Protein AF-A0A7X7LR43-F1 (afdb_monomer)

Sequence (206 aa):
MKKTKRQIALERADILTKRIVDYLDIRKSIPKGLERSEKNTQRKREFLAILSATETDWNDWHWQLRNRIRDVNTLSKFIALSEANKAHIEAVSRIFRFAVSPYYLSLIEPDDFFDPIRLMALPSVCELDDKKMDLDPMKEEFTNPAGCITRRYPDRLIMNVTNECAMYCRHCQRRRNIGETDMARPRPELEESLEYIRNHSEIRDV

Solvent-accessible surface area (backbone atoms only — not comparable to full-atom values): 12104 Å² total; per-residue (Å²): 133,86,78,51,76,67,55,54,52,50,54,51,50,53,54,54,56,64,75,40,48,71,52,65,72,46,56,83,76,56,80,54,76,76,80,42,47,68,59,43,53,51,37,46,53,53,49,28,62,75,66,74,51,51,75,68,46,70,74,30,67,67,50,32,54,74,55,35,45,64,49,64,75,67,42,50,76,78,31,82,66,55,72,68,55,42,52,33,32,53,60,38,40,76,81,48,70,47,30,32,16,55,71,67,55,40,71,37,53,59,90,44,88,78,27,68,61,40,60,39,46,49,70,51,59,71,76,76,70,57,91,78,73,60,67,56,83,80,49,49,80,86,26,47,90,40,63,44,32,36,47,88,52,92,40,34,41,43,70,60,60,53,43,66,62,62,48,42,49,70,80,47,79,59,56,67,62,38,60,95,64,77,45,67,56,57,66,68,38,52,51,43,31,50,52,53,53,70,76,36,84,64,54,80,48,108

Foldseek 3Di:
DDDDPVRVVVVVVVVVVVVCVVVVVCVVVDDDPVNCVVQLVVLVVLLCVLVVHDPVLVPDVVSQQVPWDWALVSVCSSAPDDPVRNVLQVVVCVVATWTAGSSLSSPADRPDPVGVSCLFFGGDNVLVVPPPDDLQPVPQVVQDPAQQWRDPDQAEIDRDQWLDDSTDTPPDSNRVSVDPDTDGGDPVSVVRVVVVVVVRPSHPYD

pLDDT: mean 93.96, std 5.17, range [69.75, 98.56]

Mean predicted aligned error: 5.08 Å

Radius of gyration: 22.15 Å; Cα contacts (8 Å, |Δi|>4): 206; chains: 1; bounding box: 63×47×56 Å

Structure (mmCIF, N/CA/C/O backbone):
data_AF-A0A7X7LR43-F1
#
_entry.id   AF-A0A7X7LR43-F1
#
loop_
_atom_site.group_PDB
_atom_site.id
_atom_site.type_symbol
_atom_site.label_atom_id
_atom_site.label_alt_id
_atom_site.label_comp_id
_atom_site.label_asym_id
_atom_site.label_entity_id
_atom_site.label_seq_id
_atom_site.pdbx_PDB_ins_code
_atom_site.Cartn_x
_atom_site.Cartn_y
_atom_site.Cartn_z
_atom_site.occupancy
_atom_site.B_iso_or_equiv
_atom_site.auth_seq_id
_atom_site.auth_comp_id
_atom_site.auth_asym_id
_atom_site.auth_atom_id
_atom_site.pdbx_PDB_model_num
ATOM 1 N N . MET A 1 1 ? -42.240 -25.130 18.110 1.00 71.44 1 MET A N 1
ATOM 2 C CA . MET A 1 1 ? -41.132 -25.087 19.097 1.00 71.44 1 MET A CA 1
ATOM 3 C C . MET A 1 1 ? -40.177 -23.956 18.740 1.00 71.44 1 MET A C 1
ATOM 5 O O . MET A 1 1 ? -39.824 -23.841 17.573 1.00 71.44 1 MET A O 1
ATOM 9 N N . LYS A 1 2 ? -39.776 -23.111 19.703 1.00 82.94 2 LYS A N 1
ATOM 10 C CA . LYS A 1 2 ? -38.734 -22.091 19.475 1.00 82.94 2 LYS A CA 1
ATOM 11 C C . LYS A 1 2 ? -37.379 -22.782 19.278 1.00 82.94 2 LYS A C 1
ATOM 13 O O . LYS A 1 2 ? -37.040 -23.673 20.054 1.00 82.94 2 LYS A O 1
ATOM 18 N N . LYS A 1 3 ? -36.626 -22.373 18.251 1.00 86.12 3 LYS A N 1
ATOM 19 C CA . LYS A 1 3 ? -35.266 -22.873 17.995 1.00 86.12 3 LYS A CA 1
ATOM 20 C C . LYS A 1 3 ? -34.349 -22.532 19.171 1.00 86.12 3 LYS A C 1
ATOM 22 O O . LYS A 1 3 ? -34.447 -21.448 19.748 1.00 86.12 3 LYS A O 1
ATOM 27 N N . THR A 1 4 ? -33.449 -23.443 19.525 1.00 96.44 4 THR A N 1
ATOM 28 C CA . THR A 1 4 ? -32.430 -23.193 20.552 1.00 96.44 4 THR A CA 1
ATOM 29 C C . THR A 1 4 ? -31.371 -22.218 20.032 1.00 96.44 4 THR A C 1
ATOM 31 O O . THR A 1 4 ? -31.149 -22.105 18.825 1.00 96.44 4 THR A O 1
ATOM 34 N N . LYS A 1 5 ? -30.648 -21.544 20.940 1.00 96.56 5 LYS A N 1
ATOM 35 C CA . LYS A 1 5 ? -29.515 -20.670 20.573 1.00 96.56 5 LYS A CA 1
ATOM 36 C C . LYS A 1 5 ? -28.496 -21.394 19.677 1.00 96.56 5 LYS A C 1
ATOM 38 O O . LYS A 1 5 ? -27.999 -20.811 18.719 1.00 96.56 5 LYS A O 1
ATOM 43 N N . ARG A 1 6 ? -28.233 -22.680 19.951 1.00 96.00 6 ARG A N 1
ATOM 44 C CA . ARG A 1 6 ? -27.318 -23.519 19.160 1.00 96.00 6 ARG A CA 1
ATOM 45 C C . ARG A 1 6 ? -27.844 -23.782 17.748 1.00 96.00 6 ARG A C 1
ATOM 47 O O . ARG A 1 6 ? -27.065 -23.708 16.809 1.00 96.00 6 ARG A O 1
ATOM 54 N N . GLN A 1 7 ? -29.141 -24.045 17.588 1.00 97.00 7 GLN A N 1
ATOM 55 C CA . GLN A 1 7 ? -29.752 -24.232 16.265 1.00 97.00 7 GLN A CA 1
ATOM 56 C C . GLN A 1 7 ? -29.647 -22.962 15.414 1.00 97.00 7 GLN A C 1
ATOM 58 O O . GLN A 1 7 ? -29.237 -23.035 14.263 1.00 97.00 7 GLN A O 1
ATOM 63 N N . ILE A 1 8 ? -29.918 -21.793 16.001 1.00 96.88 8 ILE A N 1
ATOM 64 C CA . ILE A 1 8 ? -29.783 -20.500 15.309 1.00 96.88 8 ILE A CA 1
ATOM 65 C C . ILE A 1 8 ? -28.324 -20.247 14.892 1.00 96.88 8 ILE A C 1
ATOM 67 O O . ILE A 1 8 ? -28.064 -19.806 13.774 1.00 96.88 8 ILE A O 1
ATOM 71 N N . ALA A 1 9 ? -27.361 -20.544 15.772 1.00 96.69 9 ALA A N 1
ATOM 72 C CA . ALA A 1 9 ? -25.940 -20.390 15.465 1.00 96.69 9 ALA A CA 1
ATOM 73 C C . ALA A 1 9 ? -25.483 -21.314 14.322 1.00 96.69 9 ALA A C 1
ATOM 75 O O . ALA A 1 9 ?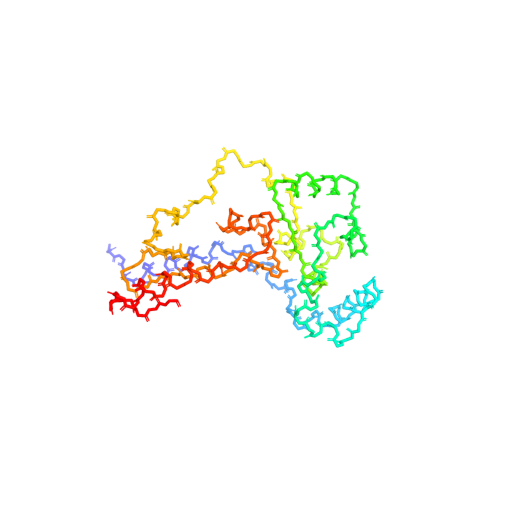 -24.757 -20.866 13.438 1.00 96.69 9 ALA A O 1
ATOM 76 N N . LEU A 1 10 ? -25.937 -22.573 14.313 1.00 97.88 10 LEU A N 1
ATOM 77 C CA . LEU A 1 10 ? -25.628 -23.530 13.248 1.00 97.88 10 LEU A CA 1
ATOM 78 C C . LEU A 1 10 ? -26.250 -23.116 11.911 1.00 97.88 10 LEU A C 1
ATOM 80 O O . LEU A 1 10 ? -25.561 -23.144 10.901 1.00 97.88 10 LEU A O 1
ATOM 84 N N . GLU A 1 11 ? -27.501 -22.651 11.900 1.00 97.38 11 GLU A N 1
ATOM 85 C CA . GLU A 1 11 ? -28.139 -22.129 10.682 1.00 97.38 11 GLU A CA 1
ATOM 86 C C . GLU A 1 11 ? -27.389 -20.921 10.117 1.00 97.38 11 GLU A C 1
ATOM 88 O O . GLU A 1 11 ? -27.175 -20.827 8.909 1.00 97.38 11 GLU A O 1
ATOM 93 N N . ARG A 1 12 ? -26.930 -20.013 10.987 1.00 96.94 12 ARG A N 1
ATOM 94 C CA . ARG A 1 12 ? -26.082 -18.893 10.570 1.00 96.94 12 ARG A CA 1
ATOM 95 C C . ARG A 1 12 ? -24.758 -19.382 9.987 1.00 96.94 12 ARG A C 1
ATOM 97 O O . ARG A 1 12 ? -24.349 -18.866 8.953 1.00 96.94 12 ARG A O 1
ATOM 104 N N . ALA A 1 13 ? -24.094 -20.338 10.636 1.00 97.00 13 ALA A N 1
ATOM 105 C CA . ALA A 1 13 ? -22.847 -20.905 10.131 1.00 97.00 13 ALA A CA 1
ATOM 106 C C . ALA A 1 13 ? -23.046 -21.516 8.735 1.00 97.00 13 ALA A C 1
ATOM 108 O O . ALA A 1 13 ? -22.271 -21.221 7.834 1.00 97.00 13 ALA A O 1
ATOM 109 N N . ASP A 1 14 ? -24.142 -22.246 8.529 1.00 97.31 14 ASP A N 1
ATOM 110 C CA . ASP A 1 14 ? -24.483 -22.873 7.251 1.00 97.31 14 ASP A CA 1
ATOM 111 C C . ASP A 1 14 ? -24.714 -21.835 6.134 1.00 97.31 14 ASP A C 1
ATOM 113 O O . ASP A 1 14 ? -24.241 -21.997 5.008 1.00 97.31 14 ASP A O 1
ATOM 117 N N . ILE A 1 15 ? -25.378 -20.714 6.451 1.00 97.25 15 ILE A N 1
ATOM 118 C CA . ILE A 1 15 ? -25.521 -19.570 5.533 1.00 97.25 15 ILE A CA 1
ATOM 119 C C . ILE A 1 15 ? -24.152 -18.983 5.175 1.00 97.25 15 ILE A C 1
ATOM 121 O O . ILE A 1 15 ? -23.907 -18.667 4.012 1.00 97.25 15 ILE A O 1
ATOM 125 N N . LEU A 1 16 ? -23.261 -18.816 6.156 1.00 96.81 16 LEU A N 1
ATOM 126 C CA . LEU A 1 16 ? -21.925 -18.265 5.923 1.00 96.81 16 LEU A CA 1
ATOM 127 C C . LEU A 1 16 ? -21.068 -19.206 5.070 1.00 96.81 16 LEU A C 1
ATOM 129 O O . LEU A 1 16 ? -20.402 -18.736 4.154 1.00 96.81 16 LEU A O 1
ATOM 133 N N . THR A 1 17 ? -21.137 -20.517 5.301 1.00 95.56 17 THR A N 1
ATOM 134 C CA . THR A 1 17 ? -20.449 -21.514 4.470 1.00 95.56 17 THR A CA 1
ATOM 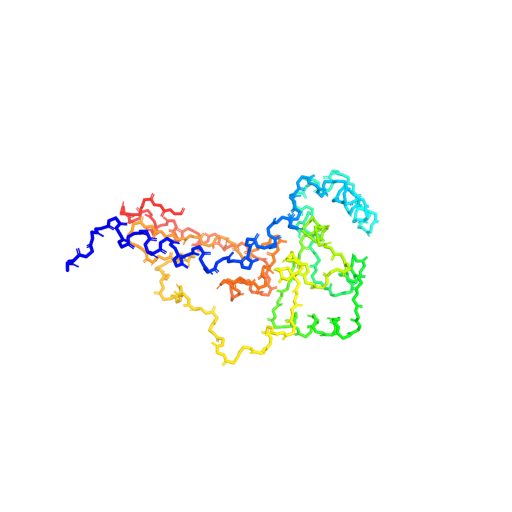135 C C . THR A 1 17 ? -20.947 -21.479 3.026 1.00 95.56 17 THR A C 1
ATOM 137 O O . THR A 1 17 ? -20.139 -21.497 2.102 1.00 95.56 17 THR A O 1
ATOM 140 N N . LYS A 1 18 ? -22.261 -21.341 2.808 1.00 96.50 18 LYS A N 1
ATOM 141 C CA . LYS A 1 18 ? -22.842 -21.230 1.456 1.00 96.50 18 LYS A CA 1
ATOM 142 C C . LYS A 1 18 ? -22.432 -19.953 0.716 1.00 96.50 18 LYS A C 1
ATOM 144 O O . LYS A 1 18 ? -22.463 -19.937 -0.508 1.00 96.50 18 LYS A O 1
ATOM 149 N N . ARG A 1 19 ? -22.035 -18.894 1.430 1.00 96.69 19 ARG A N 1
ATOM 150 C CA . ARG A 1 19 ? -21.573 -17.628 0.829 1.00 96.69 19 ARG A CA 1
ATOM 151 C C . ARG A 1 19 ? -20.151 -17.674 0.277 1.00 96.69 19 ARG A C 1
ATOM 153 O O . ARG A 1 19 ? -19.763 -16.711 -0.367 1.00 96.69 19 ARG A O 1
ATOM 160 N N . ILE A 1 20 ? -19.392 -18.731 0.562 1.00 95.69 20 ILE A N 1
ATOM 161 C CA . ILE A 1 20 ? -17.978 -18.852 0.176 1.00 95.69 20 ILE A CA 1
ATOM 162 C C . ILE A 1 20 ? -17.713 -20.084 -0.695 1.00 95.69 20 ILE A C 1
ATOM 164 O O . ILE A 1 20 ? -16.586 -20.572 -0.738 1.00 95.69 20 ILE A O 1
ATOM 168 N N . VAL A 1 21 ? -18.752 -20.656 -1.313 1.00 95.75 21 VAL A N 1
ATOM 169 C CA . VAL A 1 21 ? -18.620 -21.869 -2.142 1.00 95.75 21 VAL A CA 1
ATOM 170 C C . VAL A 1 21 ? -17.649 -21.625 -3.294 1.00 95.75 21 VAL A C 1
ATOM 172 O O . VAL A 1 21 ? -16.740 -22.420 -3.496 1.00 95.75 21 VAL A O 1
ATOM 175 N N . ASP A 1 22 ? -17.765 -20.470 -3.943 1.00 94.12 22 ASP A N 1
ATOM 176 C CA . ASP A 1 22 ? -16.837 -19.984 -4.964 1.00 94.12 22 ASP A CA 1
ATOM 177 C C . ASP A 1 22 ? -15.377 -19.995 -4.483 1.00 94.12 22 ASP A C 1
ATOM 179 O O . ASP A 1 22 ? -14.504 -20.557 -5.142 1.00 94.12 22 ASP A O 1
ATOM 183 N N . TYR A 1 23 ? -15.108 -19.454 -3.292 1.00 92.44 23 TYR A N 1
ATOM 184 C CA . TYR A 1 23 ? -13.782 -19.500 -2.685 1.00 92.44 23 TYR A CA 1
ATOM 185 C C . TYR A 1 23 ? -13.335 -20.937 -2.399 1.00 92.44 23 TYR A C 1
ATOM 187 O O . TYR A 1 23 ? -12.181 -21.280 -2.648 1.00 92.44 23 TYR A O 1
ATOM 195 N N . LEU A 1 24 ? -14.214 -21.792 -1.867 1.00 93.56 24 LEU A N 1
ATOM 196 C CA . LEU A 1 24 ? -13.875 -23.185 -1.567 1.00 93.56 24 LEU A CA 1
ATOM 197 C C . LEU A 1 24 ? -13.499 -23.974 -2.825 1.00 93.56 24 LEU A C 1
ATOM 199 O O . LEU A 1 24 ? -12.596 -24.813 -2.743 1.00 93.56 24 LEU A O 1
ATOM 203 N N . ASP A 1 25 ? -14.135 -23.670 -3.954 1.00 93.88 25 ASP A N 1
ATOM 204 C CA . ASP A 1 25 ? -13.848 -24.281 -5.248 1.00 93.88 25 ASP A CA 1
ATOM 205 C C . ASP A 1 25 ? -12.461 -23.865 -5.760 1.00 93.88 25 ASP A C 1
ATOM 207 O O . ASP A 1 25 ? -11.672 -24.718 -6.176 1.00 93.88 25 ASP A O 1
ATOM 211 N N . ILE A 1 26 ? -12.106 -22.579 -5.647 1.00 92.31 26 ILE A N 1
ATOM 212 C CA . ILE A 1 26 ? -10.832 -22.065 -6.176 1.00 92.31 26 ILE A CA 1
ATOM 213 C C . ILE A 1 26 ? -9.658 -22.146 -5.195 1.00 92.31 26 ILE A C 1
ATOM 215 O O . ILE A 1 26 ? -8.507 -22.093 -5.615 1.00 92.31 26 ILE A O 1
ATOM 219 N N . ARG A 1 27 ? -9.876 -22.282 -3.879 1.00 91.06 27 ARG A N 1
ATOM 220 C CA . ARG A 1 27 ? -8.801 -22.110 -2.874 1.00 91.06 27 ARG A CA 1
ATOM 221 C C . ARG A 1 27 ? -7.584 -23.007 -3.098 1.00 91.06 27 ARG A C 1
ATOM 223 O O . ARG A 1 27 ? -6.496 -22.691 -2.635 1.00 91.06 27 ARG A O 1
ATOM 230 N N . LYS A 1 28 ? -7.785 -24.167 -3.732 1.00 88.62 28 LYS A N 1
ATOM 231 C CA . LYS A 1 28 ? -6.722 -25.142 -4.007 1.00 88.62 28 LYS A CA 1
ATOM 232 C C . LYS A 1 28 ? -5.841 -24.728 -5.187 1.00 88.62 28 LYS A C 1
ATOM 234 O O . LYS A 1 28 ? -4.715 -25.199 -5.254 1.00 88.62 28 LYS A O 1
ATOM 239 N N . SER A 1 29 ? -6.342 -23.885 -6.092 1.00 88.25 29 SER A N 1
ATOM 240 C CA . SER A 1 29 ? -5.572 -23.335 -7.211 1.00 88.25 29 SER A CA 1
ATOM 241 C C . SER A 1 29 ? -4.866 -22.027 -6.861 1.00 88.25 29 SER A C 1
ATOM 243 O O . SER A 1 29 ? -4.027 -21.580 -7.635 1.00 88.25 29 SER A O 1
ATOM 245 N N . ILE A 1 30 ? -5.187 -21.403 -5.721 1.00 85.81 30 ILE A N 1
ATOM 246 C CA . ILE A 1 30 ? -4.503 -20.191 -5.261 1.00 85.81 30 ILE A CA 1
ATOM 247 C C . ILE A 1 30 ? -3.109 -20.589 -4.749 1.00 85.81 30 ILE A C 1
ATOM 249 O O . ILE A 1 30 ? -3.019 -21.296 -3.740 1.00 85.81 30 ILE A O 1
ATOM 253 N N . PRO A 1 31 ? -2.022 -20.143 -5.405 1.00 84.12 31 PRO A N 1
ATOM 254 C CA . PRO A 1 31 ? -0.672 -20.508 -5.005 1.00 84.12 31 PRO A CA 1
ATOM 255 C C . PRO A 1 31 ? -0.328 -19.894 -3.649 1.00 84.12 31 PRO A C 1
ATOM 257 O O . PRO A 1 31 ? -0.661 -18.741 -3.355 1.00 84.12 31 PRO A O 1
ATOM 260 N N . LYS A 1 32 ? 0.393 -20.645 -2.818 1.00 84.31 32 LYS A N 1
ATOM 261 C CA . LYS A 1 32 ? 0.906 -20.120 -1.548 1.00 84.31 32 LYS A CA 1
ATOM 262 C C . LYS A 1 32 ? 2.171 -19.307 -1.796 1.00 84.31 32 LYS A C 1
ATOM 264 O O . LYS A 1 32 ? 2.949 -19.599 -2.698 1.00 84.31 32 LYS A O 1
ATOM 269 N N . GLY A 1 33 ? 2.436 -18.317 -0.942 1.00 76.44 33 GLY A N 1
ATOM 270 C CA . GLY A 1 33 ? 3.599 -17.433 -1.107 1.00 76.4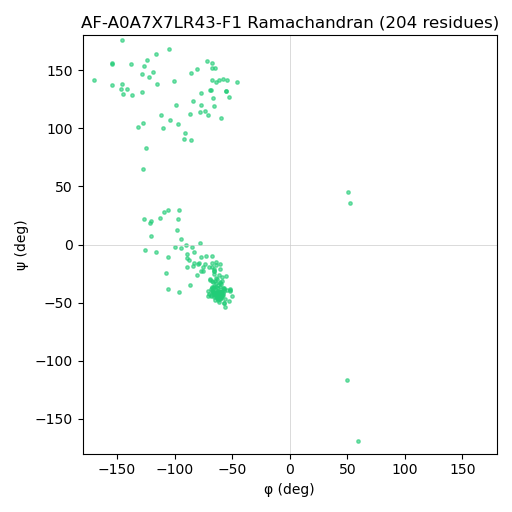4 33 GLY A CA 1
ATOM 271 C C . GLY A 1 33 ? 4.942 -18.173 -1.214 1.00 76.44 33 GLY A C 1
ATOM 272 O O . GLY A 1 33 ? 5.771 -17.813 -2.045 1.00 76.44 33 GLY A O 1
ATOM 273 N N . LEU A 1 34 ? 5.133 -19.247 -0.438 1.00 81.69 34 LEU A N 1
ATOM 274 C CA . LEU A 1 34 ? 6.359 -20.061 -0.465 1.00 81.69 34 LEU A CA 1
ATOM 275 C C . LEU A 1 34 ? 6.536 -20.839 -1.780 1.00 81.69 34 LEU A C 1
ATOM 277 O O . LEU A 1 34 ? 7.663 -21.021 -2.237 1.00 81.69 34 LEU A O 1
ATOM 281 N N . GLU A 1 35 ? 5.432 -21.235 -2.419 1.00 86.50 35 GLU A N 1
ATOM 282 C CA . GLU A 1 35 ? 5.432 -21.956 -3.701 1.00 86.50 35 GLU A CA 1
ATOM 283 C C . GLU A 1 35 ? 5.887 -21.046 -4.858 1.00 86.50 35 GLU A C 1
ATOM 285 O O . GLU A 1 35 ? 6.340 -21.535 -5.886 1.00 86.50 35 GLU A O 1
ATOM 290 N N . ARG A 1 36 ? 5.833 -19.714 -4.685 1.00 86.38 36 ARG A N 1
ATOM 291 C CA . ARG A 1 36 ? 6.285 -18.725 -5.683 1.00 86.38 36 ARG A CA 1
ATOM 292 C C . ARG A 1 36 ? 7.727 -18.252 -5.468 1.00 86.38 36 ARG A C 1
ATOM 294 O O . ARG A 1 36 ? 8.173 -17.353 -6.172 1.00 86.38 36 ARG A O 1
ATOM 301 N N . SER A 1 37 ? 8.467 -18.814 -4.511 1.00 88.06 37 SER A N 1
ATOM 302 C CA . SER A 1 37 ? 9.791 -18.306 -4.110 1.00 88.06 37 SER A CA 1
ATOM 303 C C . SER A 1 37 ? 10.817 -18.271 -5.252 1.00 88.06 37 SER A C 1
ATOM 305 O O . SER A 1 37 ? 11.482 -17.250 -5.444 1.00 88.06 37 SER A O 1
ATOM 307 N N . GLU A 1 38 ? 10.904 -19.330 -6.060 1.00 91.38 38 GLU A N 1
ATOM 308 C CA . GLU A 1 38 ? 11.804 -19.393 -7.221 1.00 91.38 38 GLU A CA 1
ATOM 309 C C . GLU A 1 38 ? 11.435 -18.344 -8.272 1.00 91.38 38 GLU A C 1
ATOM 311 O O . GLU A 1 38 ? 12.287 -17.579 -8.728 1.00 91.38 38 GLU A O 1
ATOM 316 N N . LYS A 1 39 ? 10.140 -18.237 -8.589 1.00 91.62 39 LYS A N 1
ATOM 317 C CA . LYS A 1 39 ? 9.620 -17.244 -9.531 1.00 91.62 39 LYS A CA 1
ATOM 318 C C . LYS A 1 39 ? 9.874 -15.816 -9.056 1.00 91.62 39 LYS A C 1
ATOM 320 O O . LYS A 1 39 ? 10.355 -14.992 -9.826 1.00 91.62 39 LYS A O 1
ATOM 325 N N . ASN A 1 40 ? 9.614 -15.530 -7.784 1.00 92.38 40 ASN A N 1
ATOM 326 C CA . ASN A 1 40 ? 9.881 -14.224 -7.188 1.00 92.38 40 ASN A CA 1
ATOM 327 C C . ASN A 1 40 ? 11.381 -13.901 -7.211 1.00 92.38 40 ASN A C 1
ATOM 329 O O . ASN A 1 40 ? 11.766 -12.766 -7.477 1.00 92.38 40 ASN A O 1
ATOM 333 N N . THR A 1 41 ? 12.243 -14.898 -6.988 1.00 94.38 41 THR A N 1
ATOM 334 C CA . THR A 1 41 ? 13.700 -14.730 -7.102 1.00 94.38 41 THR A CA 1
ATOM 335 C C . THR A 1 41 ? 14.113 -14.383 -8.531 1.00 94.38 41 THR A C 1
ATOM 337 O O . THR A 1 41 ? 14.944 -13.497 -8.730 1.00 94.38 41 THR A O 1
ATOM 340 N N . GLN A 1 42 ? 13.513 -15.036 -9.526 1.00 95.31 42 GLN A N 1
ATOM 341 C CA . GLN A 1 42 ? 13.750 -14.736 -10.933 1.00 95.31 42 GLN A CA 1
ATOM 342 C C . GLN A 1 42 ? 13.272 -13.322 -11.301 1.00 95.31 42 GLN A C 1
ATOM 344 O O . GLN A 1 42 ? 14.049 -12.535 -11.842 1.00 95.31 42 GLN A O 1
ATOM 349 N N . ARG A 1 43 ? 12.047 -12.950 -10.908 1.00 95.12 43 ARG A N 1
ATOM 350 C CA . ARG A 1 43 ? 11.495 -11.598 -11.103 1.00 95.12 43 ARG A CA 1
ATOM 351 C C . ARG A 1 43 ? 12.359 -10.527 -10.446 1.00 95.12 43 ARG A C 1
ATOM 353 O O . ARG A 1 43 ? 12.638 -9.505 -11.060 1.00 95.12 43 ARG A O 1
ATOM 360 N N . LYS A 1 44 ? 12.857 -10.768 -9.231 1.00 96.81 44 LYS A N 1
ATOM 361 C CA . LYS A 1 44 ? 13.805 -9.861 -8.570 1.00 96.81 44 LYS A CA 1
ATOM 362 C C . LYS A 1 44 ? 15.050 -9.621 -9.430 1.00 96.81 44 LYS A C 1
ATOM 364 O O . LYS A 1 44 ? 15.444 -8.472 -9.601 1.00 96.81 44 LYS A O 1
ATOM 369 N N . ARG A 1 45 ? 15.658 -10.673 -9.991 1.00 97.12 45 ARG A N 1
ATOM 370 C CA . ARG A 1 45 ? 16.849 -10.538 -10.854 1.00 97.12 45 ARG A CA 1
ATOM 371 C C . ARG A 1 45 ? 16.566 -9.694 -12.095 1.00 97.12 45 ARG A C 1
ATOM 373 O O . ARG A 1 45 ? 17.387 -8.854 -12.445 1.00 97.12 45 ARG A O 1
ATOM 380 N N . GLU A 1 46 ? 15.405 -9.876 -12.721 1.00 96.25 46 GLU A N 1
ATOM 381 C CA . GLU A 1 46 ? 14.969 -9.047 -13.853 1.00 96.25 46 GLU A CA 1
ATOM 382 C C . GLU A 1 46 ? 14.851 -7.573 -13.451 1.00 96.25 46 GLU A C 1
ATOM 384 O O . GLU A 1 46 ? 15.366 -6.699 -14.143 1.00 96.25 46 GLU A O 1
ATOM 389 N N . PHE A 1 47 ? 14.234 -7.292 -12.301 1.00 97.12 47 PHE A N 1
ATOM 390 C CA . PHE A 1 47 ? 14.109 -5.928 -11.788 1.00 97.12 47 PHE A CA 1
ATOM 391 C C . PHE A 1 47 ? 15.463 -5.292 -11.482 1.00 97.12 47 PHE A C 1
ATOM 393 O O . PHE A 1 47 ? 15.684 -4.141 -11.854 1.00 97.12 47 PHE A O 1
ATOM 400 N N . LEU A 1 48 ? 16.367 -6.033 -10.838 1.00 97.56 48 LEU A N 1
ATOM 401 C CA . LEU A 1 48 ? 17.727 -5.573 -10.560 1.00 97.56 48 LEU A CA 1
ATOM 402 C C . LEU A 1 48 ? 18.483 -5.243 -11.850 1.00 97.56 48 LEU A C 1
ATOM 404 O O . LEU A 1 48 ? 19.141 -4.209 -11.912 1.00 97.56 48 LEU A O 1
ATOM 408 N N . ALA A 1 49 ? 18.334 -6.061 -12.894 1.00 97.25 49 ALA A N 1
ATOM 409 C CA . ALA A 1 49 ? 18.939 -5.797 -14.196 1.00 97.25 49 ALA A CA 1
ATOM 410 C C . ALA A 1 49 ? 18.347 -4.549 -14.876 1.00 97.25 49 ALA A C 1
ATOM 412 O O . ALA A 1 49 ? 19.097 -3.712 -15.368 1.00 97.25 49 ALA A O 1
ATOM 413 N N . ILE A 1 50 ? 17.017 -4.389 -14.875 1.00 96.25 50 ILE A N 1
ATOM 414 C CA . ILE A 1 50 ? 16.334 -3.239 -15.499 1.00 96.25 50 ILE A CA 1
ATOM 415 C C . ILE A 1 50 ? 16.664 -1.924 -14.778 1.00 96.25 50 ILE A C 1
ATOM 417 O O . ILE A 1 50 ? 16.794 -0.882 -15.420 1.00 96.25 50 ILE A O 1
ATOM 421 N N . LEU A 1 51 ? 16.774 -1.962 -13.449 1.00 96.25 51 LEU A N 1
ATOM 422 C CA . LEU A 1 51 ? 17.054 -0.794 -12.610 1.00 96.25 51 LEU A CA 1
ATOM 423 C C . LEU A 1 51 ? 18.553 -0.562 -12.375 1.00 96.25 51 LEU A C 1
ATOM 425 O O . LEU A 1 51 ? 18.902 0.390 -11.681 1.00 96.25 51 LEU A O 1
ATOM 429 N N . SER A 1 52 ? 19.426 -1.409 -12.932 1.00 96.62 52 SER A N 1
ATOM 430 C CA . SER A 1 52 ? 20.877 -1.381 -12.696 1.00 96.62 52 SER A CA 1
ATOM 431 C C . SER A 1 52 ? 21.231 -1.343 -11.202 1.00 96.62 52 SER A C 1
ATOM 433 O O . SER A 1 52 ? 22.059 -0.544 -10.768 1.00 96.62 52 SER A O 1
ATOM 435 N N . ALA A 1 53 ? 20.568 -2.187 -10.412 1.00 97.25 53 ALA A N 1
ATOM 436 C CA . ALA A 1 53 ? 20.643 -2.198 -8.955 1.00 97.25 53 ALA A CA 1
ATOM 437 C C . ALA A 1 53 ? 21.248 -3.498 -8.411 1.00 97.25 53 ALA A C 1
ATOM 439 O O . ALA A 1 53 ? 21.327 -4.520 -9.096 1.00 97.25 53 ALA A O 1
ATOM 440 N N . THR A 1 54 ? 21.658 -3.465 -7.147 1.00 97.88 54 THR A N 1
ATOM 441 C CA . THR A 1 54 ? 22.291 -4.587 -6.445 1.00 97.88 54 THR A CA 1
ATOM 442 C C . THR A 1 54 ? 21.342 -5.272 -5.458 1.00 97.88 54 THR A C 1
ATOM 444 O O . THR A 1 54 ? 20.293 -4.748 -5.087 1.00 97.88 54 THR A O 1
ATOM 447 N N . GLU A 1 55 ? 21.733 -6.444 -4.955 1.00 97.56 55 GLU A N 1
ATOM 448 C CA . GLU A 1 55 ? 21.023 -7.096 -3.843 1.00 97.56 55 GLU A CA 1
ATOM 449 C C . GLU A 1 55 ? 21.008 -6.232 -2.571 1.00 97.56 55 GLU A C 1
ATOM 451 O O . GLU A 1 55 ? 20.041 -6.262 -1.812 1.00 97.56 55 GLU A O 1
ATOM 456 N N . THR A 1 56 ? 22.050 -5.430 -2.331 1.00 98.06 56 THR A N 1
ATOM 457 C CA . THR A 1 56 ? 22.067 -4.487 -1.205 1.00 98.06 56 THR A CA 1
ATOM 458 C C . THR A 1 56 ? 21.032 -3.382 -1.379 1.00 98.06 56 THR A C 1
ATOM 460 O O . THR A 1 56 ? 20.334 -3.066 -0.420 1.00 98.06 56 THR A O 1
ATOM 463 N N . ASP A 1 57 ? 20.859 -2.871 -2.602 1.00 98.06 57 ASP A N 1
ATOM 464 C CA . ASP A 1 57 ? 19.815 -1.890 -2.915 1.00 98.06 57 ASP A CA 1
ATOM 465 C C . ASP A 1 57 ? 18.415 -2.480 -2.728 1.00 98.06 57 ASP A C 1
ATOM 467 O O . ASP A 1 57 ? 17.544 -1.853 -2.132 1.00 98.06 57 ASP A O 1
ATOM 471 N N . TRP A 1 58 ? 18.194 -3.719 -3.183 1.00 98.12 58 TRP A N 1
ATOM 472 C CA . TRP A 1 58 ? 16.896 -4.386 -3.044 1.00 98.12 58 TRP A CA 1
ATOM 473 C C . TRP A 1 58 ? 16.430 -4.485 -1.591 1.00 98.12 58 TRP A C 1
ATOM 475 O O . TRP A 1 58 ? 15.238 -4.339 -1.311 1.00 98.12 58 TRP A O 1
ATOM 485 N N . ASN A 1 59 ? 17.373 -4.747 -0.686 1.00 97.88 59 ASN A N 1
ATOM 486 C CA . ASN A 1 59 ? 17.117 -4.899 0.740 1.00 97.88 59 ASN A CA 1
ATOM 487 C C . ASN A 1 59 ? 17.062 -3.551 1.491 1.00 97.88 59 ASN A C 1
ATOM 489 O O . ASN A 1 59 ? 16.684 -3.537 2.662 1.00 97.88 59 ASN A O 1
ATOM 493 N N . ASP A 1 60 ? 17.379 -2.423 0.841 1.00 98.31 60 ASP A N 1
ATOM 494 C CA . ASP A 1 60 ? 17.161 -1.079 1.386 1.00 98.31 60 ASP A CA 1
ATOM 495 C C . ASP A 1 60 ? 15.739 -0.591 1.068 1.00 98.31 60 ASP A C 1
ATOM 497 O O . ASP A 1 60 ? 15.376 -0.284 -0.071 1.00 98.31 60 ASP A O 1
ATOM 501 N N . TRP A 1 61 ? 14.911 -0.454 2.103 1.00 97.75 61 TRP A N 1
ATOM 502 C CA . TRP A 1 61 ? 13.548 0.051 1.945 1.00 97.75 61 TRP A CA 1
ATOM 503 C C . TRP A 1 61 ? 13.509 1.504 1.449 1.00 97.75 61 TRP A C 1
ATOM 505 O O . TRP A 1 61 ? 12.572 1.876 0.741 1.00 97.75 61 TRP A O 1
ATOM 515 N N . HIS A 1 62 ? 14.525 2.323 1.745 1.00 97.75 62 HIS A N 1
ATOM 516 C CA . HIS A 1 62 ? 14.583 3.679 1.208 1.00 97.75 62 HIS A CA 1
ATOM 517 C C . HIS A 1 62 ? 14.828 3.650 -0.300 1.00 97.75 62 HIS A C 1
ATOM 519 O O . HIS A 1 62 ? 14.230 4.435 -1.036 1.00 97.75 62 HIS A O 1
ATOM 525 N N . TRP A 1 63 ? 15.673 2.732 -0.784 1.00 98.38 63 TRP A N 1
ATOM 526 C CA . TRP A 1 63 ? 15.860 2.513 -2.216 1.00 98.38 63 TRP A CA 1
ATO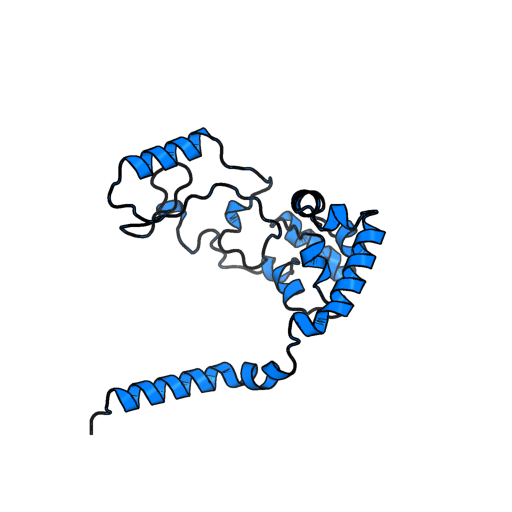M 527 C C . TRP A 1 63 ? 14.552 2.072 -2.881 1.00 98.38 63 TRP A C 1
ATOM 529 O O . TRP A 1 63 ? 14.186 2.636 -3.914 1.00 98.38 63 TRP A O 1
ATOM 539 N N . GLN A 1 64 ? 13.797 1.161 -2.257 1.00 98.38 64 GLN A N 1
ATOM 540 C CA . GLN A 1 64 ? 12.476 0.742 -2.748 1.00 98.38 64 GLN A CA 1
ATOM 541 C C . GLN A 1 64 ? 11.496 1.923 -2.860 1.00 98.38 64 GLN A C 1
ATOM 543 O O . GLN A 1 64 ? 10.752 2.016 -3.838 1.00 98.38 64 GLN A O 1
ATOM 548 N N . LEU A 1 65 ? 11.501 2.847 -1.890 1.00 97.12 65 LEU A N 1
ATOM 549 C CA . LEU A 1 65 ? 10.653 4.044 -1.915 1.00 97.12 65 LEU A CA 1
ATOM 550 C C . LEU A 1 65 ? 11.075 5.070 -2.973 1.00 97.12 65 LEU A C 1
ATOM 552 O O . LEU A 1 65 ? 10.208 5.622 -3.663 1.00 97.12 65 LEU A O 1
ATOM 556 N N . ARG A 1 66 ? 12.387 5.309 -3.115 1.00 96.75 66 ARG A N 1
ATOM 557 C CA . ARG A 1 66 ? 12.951 6.219 -4.127 1.00 96.75 66 ARG A CA 1
ATOM 558 C C . ARG A 1 66 ? 12.692 5.720 -5.548 1.00 96.75 66 ARG A C 1
ATOM 560 O O . ARG A 1 66 ? 12.407 6.528 -6.422 1.00 96.75 66 ARG A O 1
ATOM 567 N N . ASN A 1 67 ? 12.731 4.404 -5.757 1.00 97.69 67 ASN A N 1
ATOM 568 C CA . ASN A 1 67 ? 12.559 3.767 -7.066 1.00 97.69 67 ASN A CA 1
ATOM 569 C C . ASN A 1 67 ? 11.130 3.266 -7.318 1.00 97.69 67 ASN A C 1
ATOM 571 O O . ASN A 1 67 ? 10.921 2.382 -8.148 1.00 97.69 67 ASN A O 1
ATOM 575 N N . ARG A 1 68 ? 10.127 3.811 -6.613 1.00 97.81 68 ARG A N 1
ATOM 576 C CA . ARG A 1 68 ? 8.720 3.519 -6.919 1.00 97.81 68 ARG A CA 1
ATOM 577 C C . ARG A 1 68 ? 8.422 3.843 -8.383 1.00 97.81 68 ARG A C 1
ATOM 579 O O . ARG A 1 68 ? 8.719 4.938 -8.853 1.00 97.81 68 ARG A O 1
ATOM 586 N N . ILE A 1 69 ? 7.767 2.914 -9.067 1.00 98.00 69 ILE A N 1
ATOM 587 C CA . ILE A 1 69 ? 7.276 3.082 -10.431 1.00 98.00 69 ILE A CA 1
ATOM 588 C C . ILE A 1 69 ? 6.010 3.940 -10.366 1.00 98.00 69 ILE A C 1
ATOM 590 O O . ILE A 1 69 ? 5.055 3.562 -9.685 1.00 98.00 69 ILE A O 1
ATOM 594 N N . ARG A 1 70 ? 6.021 5.097 -11.041 1.00 96.19 70 ARG A N 1
ATOM 595 C CA . ARG A 1 70 ? 4.966 6.133 -10.962 1.00 96.19 70 ARG A CA 1
ATOM 596 C C . ARG A 1 70 ? 4.388 6.537 -12.319 1.00 96.19 70 ARG A C 1
ATOM 598 O O . ARG A 1 70 ? 3.468 7.345 -12.377 1.00 96.19 70 ARG A O 1
ATOM 605 N N . ASP A 1 71 ? 4.940 6.008 -13.404 1.00 95.62 71 ASP A N 1
ATOM 606 C CA . ASP A 1 71 ? 4.556 6.359 -14.764 1.00 95.62 71 ASP A CA 1
ATOM 607 C C . ASP A 1 71 ? 4.466 5.114 -15.652 1.00 95.62 71 ASP A C 1
ATOM 609 O O . ASP A 1 71 ? 5.082 4.074 -15.392 1.00 95.62 71 ASP A O 1
ATOM 613 N N . VAL A 1 72 ? 3.666 5.225 -16.709 1.00 96.56 72 VAL A N 1
ATOM 614 C CA . VAL A 1 72 ? 3.362 4.109 -17.605 1.00 96.56 72 VAL A CA 1
ATOM 615 C C . VAL A 1 72 ? 4.566 3.673 -18.445 1.00 96.56 72 VAL A C 1
ATOM 617 O O . VAL A 1 72 ? 4.685 2.491 -18.774 1.00 96.56 72 VAL A O 1
ATOM 620 N N . ASN A 1 73 ? 5.478 4.593 -18.772 1.00 95.25 73 ASN A N 1
ATOM 621 C CA . ASN A 1 73 ? 6.636 4.303 -19.615 1.00 95.25 73 ASN A CA 1
ATOM 622 C C . ASN A 1 73 ? 7.635 3.438 -18.850 1.00 95.25 73 ASN A C 1
ATOM 624 O O . ASN A 1 73 ? 8.121 2.436 -19.372 1.00 95.25 73 ASN A O 1
ATOM 628 N N . THR A 1 74 ? 7.890 3.778 -17.587 1.00 96.31 74 THR A N 1
ATOM 629 C CA . THR A 1 74 ? 8.693 2.961 -16.677 1.00 96.31 74 THR A CA 1
ATOM 630 C C . THR A 1 74 ? 8.004 1.632 -16.385 1.00 96.31 74 THR A C 1
ATOM 632 O O . THR A 1 74 ? 8.647 0.590 -16.477 1.00 96.31 74 THR A O 1
ATOM 635 N N . LEU A 1 75 ? 6.694 1.634 -16.113 1.00 96.56 75 LEU A N 1
ATOM 636 C CA . LEU A 1 75 ? 5.914 0.414 -15.871 1.00 96.56 75 LEU A CA 1
ATOM 637 C C . LEU A 1 75 ? 5.982 -0.578 -17.045 1.00 96.56 75 LEU A C 1
ATOM 639 O O . LEU A 1 75 ? 6.142 -1.778 -16.825 1.00 96.56 75 LEU A O 1
ATOM 643 N N . SER A 1 76 ? 5.929 -0.075 -18.281 1.00 95.31 76 SER A N 1
ATOM 644 C CA . SER A 1 76 ? 5.972 -0.887 -19.507 1.00 95.31 76 SER A CA 1
ATOM 645 C C . SER A 1 76 ? 7.292 -1.646 -19.698 1.00 95.31 76 SER A C 1
ATOM 647 O O . SER A 1 76 ? 7.350 -2.566 -20.508 1.00 95.31 76 SER A O 1
ATOM 649 N N . LYS A 1 77 ? 8.353 -1.294 -18.957 1.00 95.12 77 LYS A N 1
ATOM 650 C CA . LYS A 1 77 ? 9.620 -2.045 -18.948 1.00 95.12 77 LYS A CA 1
ATOM 651 C C . LYS A 1 77 ? 9.524 -3.349 -18.151 1.00 95.12 77 LYS A C 1
ATOM 653 O O . LYS A 1 77 ? 10.329 -4.245 -18.371 1.00 95.12 77 LYS A O 1
ATOM 658 N N . PHE A 1 78 ? 8.568 -3.453 -17.223 1.00 94.50 78 PHE A N 1
ATOM 659 C CA . PHE A 1 78 ? 8.440 -4.584 -16.292 1.00 94.50 78 PHE A CA 1
ATOM 660 C C . PHE A 1 78 ? 7.267 -5.513 -16.599 1.00 94.50 78 PHE A C 1
ATOM 662 O O . PHE A 1 78 ? 7.271 -6.667 -16.158 1.00 94.50 78 PHE A O 1
ATOM 669 N N . ILE A 1 79 ? 6.239 -4.989 -17.271 1.00 93.19 79 ILE A N 1
ATOM 670 C CA . ILE A 1 79 ? 4.993 -5.685 -17.593 1.00 93.19 79 ILE A CA 1
ATOM 671 C C . ILE A 1 79 ? 4.571 -5.271 -19.003 1.00 93.19 79 ILE A C 1
ATOM 673 O O . ILE A 1 79 ? 4.554 -4.082 -19.323 1.00 93.19 79 ILE A O 1
ATOM 677 N N . ALA A 1 80 ? 4.188 -6.242 -19.831 1.00 90.25 80 ALA A N 1
ATOM 678 C CA . ALA A 1 80 ? 3.653 -5.967 -21.156 1.00 90.25 80 ALA A CA 1
ATOM 679 C C . ALA A 1 80 ? 2.291 -5.257 -21.050 1.00 90.25 80 ALA A C 1
ATOM 681 O O . ALA A 1 80 ? 1.365 -5.729 -20.386 1.00 90.25 80 ALA A O 1
ATOM 682 N N . LEU A 1 81 ? 2.162 -4.106 -21.709 1.00 91.38 81 LEU A N 1
ATOM 683 C CA . LEU A 1 81 ? 0.933 -3.315 -21.743 1.00 91.38 81 LEU A CA 1
ATOM 684 C C . LEU A 1 81 ? 0.560 -3.000 -23.192 1.00 91.38 81 LEU A C 1
ATOM 686 O O . LEU A 1 81 ? 1.393 -2.514 -23.956 1.00 91.38 81 LEU A O 1
ATOM 690 N N . SER A 1 82 ? -0.703 -3.240 -23.551 1.00 92.50 82 SER A N 1
ATOM 691 C CA . SER A 1 82 ? -1.276 -2.750 -24.807 1.00 92.50 82 SER A CA 1
ATOM 692 C C . SER A 1 82 ? -1.388 -1.224 -24.789 1.00 92.50 82 SER A C 1
ATOM 694 O O . SER A 1 82 ? -1.516 -0.622 -23.722 1.00 92.50 82 SER A O 1
ATOM 696 N N . GLU A 1 83 ? -1.413 -0.590 -25.962 1.00 94.88 83 GLU A N 1
ATOM 697 C CA . GLU A 1 83 ? -1.560 0.871 -26.069 1.00 94.88 83 GLU A CA 1
ATOM 698 C C . GLU A 1 83 ? -2.841 1.384 -25.392 1.00 94.88 83 GLU A C 1
ATOM 700 O O . GLU A 1 83 ? -2.817 2.400 -24.702 1.00 94.88 83 GLU A O 1
ATOM 705 N N . ALA A 1 84 ? -3.939 0.627 -25.484 1.00 93.62 84 ALA A N 1
ATOM 706 C CA . ALA A 1 84 ? -5.174 0.941 -24.768 1.00 93.62 84 ALA A CA 1
ATOM 707 C C . ALA A 1 84 ? -4.976 0.932 -23.240 1.00 93.62 84 ALA A C 1
ATOM 709 O O . ALA A 1 84 ? -5.401 1.858 -22.552 1.00 93.62 84 ALA A O 1
ATOM 710 N N . ASN A 1 85 ? -4.283 -0.077 -22.699 1.00 92.31 85 ASN A N 1
ATOM 711 C CA . ASN A 1 85 ? -3.995 -0.147 -21.265 1.00 92.31 85 ASN A CA 1
ATOM 712 C C . ASN A 1 85 ? -3.063 0.976 -20.812 1.00 92.31 85 ASN A C 1
ATOM 714 O O . ASN A 1 85 ? -3.252 1.513 -19.721 1.00 92.31 85 ASN A O 1
ATOM 718 N N . LYS A 1 86 ? -2.086 1.358 -21.642 1.00 95.56 86 LYS A N 1
ATOM 719 C CA . LYS A 1 86 ? -1.219 2.497 -21.342 1.00 95.56 86 LYS A CA 1
ATOM 720 C C . LYS A 1 86 ? -2.027 3.790 -21.244 1.00 95.56 86 LYS A C 1
ATOM 722 O O . LYS A 1 86 ? -1.940 4.478 -20.231 1.00 95.56 86 LYS A O 1
ATOM 727 N N . ALA A 1 87 ? -2.883 4.054 -22.232 1.00 95.88 87 ALA A N 1
ATOM 728 C CA . ALA A 1 87 ? -3.755 5.226 -22.250 1.00 95.88 87 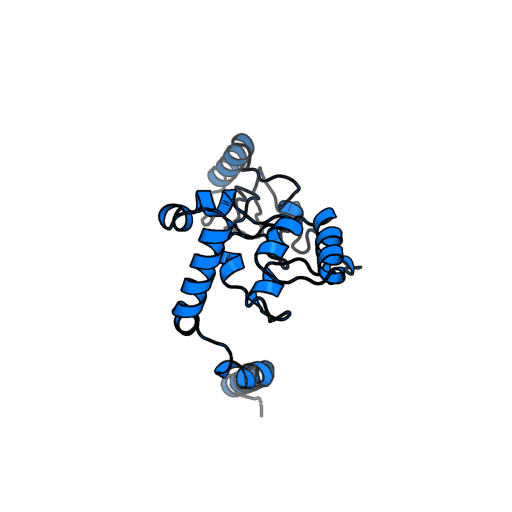ALA A CA 1
ATOM 729 C C . ALA A 1 87 ? -4.707 5.267 -21.040 1.00 95.88 87 ALA A C 1
ATOM 731 O O . ALA A 1 87 ? -4.895 6.321 -20.434 1.00 95.88 87 ALA A O 1
ATOM 732 N N . HIS A 1 88 ? -5.270 4.122 -20.638 1.00 94.75 88 HIS A N 1
ATOM 733 C CA . HIS A 1 88 ? -6.096 4.032 -19.431 1.00 94.75 88 HIS A CA 1
ATOM 734 C C . HIS A 1 88 ? -5.312 4.378 -18.164 1.00 94.75 88 HIS A C 1
ATOM 736 O O . HIS A 1 88 ? -5.781 5.175 -17.352 1.00 94.75 88 HIS A O 1
ATOM 742 N N . ILE A 1 89 ? -4.114 3.810 -17.997 1.00 95.94 89 ILE A N 1
ATOM 743 C CA . ILE A 1 89 ? -3.260 4.099 -16.841 1.00 95.94 89 ILE A CA 1
ATOM 744 C C . ILE A 1 89 ? -2.913 5.586 -16.805 1.00 95.94 89 ILE A C 1
ATOM 746 O O . ILE A 1 89 ? -3.046 6.204 -15.751 1.00 95.94 89 ILE A O 1
ATOM 750 N N . GLU A 1 90 ? -2.537 6.188 -17.934 1.00 96.00 90 GLU A N 1
ATOM 751 C CA . GLU A 1 90 ? -2.250 7.624 -18.010 1.00 96.00 90 GLU A CA 1
ATOM 752 C C . GLU A 1 90 ? -3.461 8.483 -17.644 1.00 96.00 90 GLU A C 1
ATOM 754 O O . GLU A 1 90 ? -3.330 9.404 -16.837 1.00 96.00 90 GLU A O 1
ATOM 759 N N . ALA A 1 91 ? -4.639 8.179 -18.196 1.00 95.44 91 ALA A N 1
ATOM 760 C CA . ALA A 1 91 ? -5.865 8.924 -17.923 1.00 95.44 91 ALA A CA 1
ATOM 761 C C . ALA A 1 91 ? -6.215 8.900 -16.429 1.00 95.44 91 ALA A C 1
ATOM 763 O O . ALA A 1 91 ? -6.478 9.946 -15.835 1.00 95.44 91 ALA A O 1
ATOM 764 N N . VAL A 1 92 ? -6.144 7.723 -15.802 1.00 94.81 92 VAL A N 1
ATOM 765 C CA . VAL A 1 92 ? -6.413 7.572 -14.367 1.00 94.81 92 VAL A CA 1
ATOM 766 C C . VAL A 1 92 ? -5.338 8.270 -13.533 1.00 94.81 92 VAL A C 1
ATOM 768 O O . VAL A 1 92 ? -5.666 8.922 -12.546 1.00 94.81 92 VAL A O 1
ATOM 771 N N . SER A 1 93 ? -4.067 8.188 -13.935 1.00 93.94 93 SER A N 1
ATOM 772 C CA . SER A 1 93 ? -2.934 8.766 -13.193 1.00 93.94 93 SER A CA 1
ATOM 773 C C . SER A 1 93 ? -2.958 10.292 -13.117 1.00 93.94 93 SER A C 1
ATOM 775 O O . SER A 1 93 ? -2.375 10.852 -12.192 1.00 93.94 93 SER A O 1
ATOM 777 N N . ARG A 1 94 ? -3.651 10.965 -14.048 1.00 92.31 94 ARG A N 1
ATOM 778 C CA . ARG A 1 94 ? -3.859 12.425 -14.018 1.00 92.31 94 ARG A CA 1
ATOM 779 C C . ARG A 1 94 ? -4.780 12.875 -12.890 1.00 92.31 94 ARG A C 1
ATOM 781 O O . ARG A 1 94 ? -4.636 13.990 -12.410 1.00 92.31 94 ARG A O 1
ATOM 788 N N . ILE A 1 95 ? -5.729 12.028 -12.499 1.00 90.88 95 ILE A N 1
ATOM 789 C CA . ILE A 1 95 ? -6.672 12.316 -11.410 1.00 90.88 95 ILE A CA 1
ATOM 790 C C . ILE A 1 95 ? -6.163 11.693 -10.116 1.00 90.88 95 ILE A C 1
ATOM 792 O O . ILE A 1 95 ? -6.221 12.286 -9.043 1.00 90.88 95 ILE A O 1
ATOM 796 N N . PHE A 1 96 ? -5.639 10.477 -10.222 1.00 91.75 96 PHE A N 1
ATOM 797 C CA . PHE A 1 96 ? -5.230 9.689 -9.088 1.00 91.75 96 PHE A CA 1
ATOM 798 C C . PHE A 1 96 ? -3.841 9.108 -9.279 1.00 91.75 96 PHE A C 1
ATOM 800 O O . PHE A 1 96 ? -3.656 8.052 -9.897 1.00 91.75 96 PHE A O 1
ATOM 807 N N . ARG A 1 97 ? -2.884 9.763 -8.628 1.00 92.75 97 ARG A N 1
ATOM 808 C CA . ARG A 1 97 ? -1.504 9.307 -8.521 1.00 92.75 97 ARG A CA 1
ATOM 809 C C . ARG A 1 97 ? -1.428 7.819 -8.171 1.00 92.75 97 ARG A C 1
ATOM 811 O O . ARG A 1 97 ? -2.182 7.308 -7.338 1.00 92.75 97 ARG A O 1
ATOM 818 N N . PHE A 1 98 ? -0.489 7.124 -8.797 1.00 95.31 98 PHE A N 1
ATOM 819 C CA . PHE A 1 98 ? -0.106 5.775 -8.410 1.00 95.31 98 PHE A CA 1
ATOM 820 C C . PHE A 1 98 ? 1.402 5.714 -8.200 1.00 95.31 98 PHE A C 1
ATOM 822 O O . PHE A 1 98 ? 2.166 6.513 -8.739 1.00 95.31 98 PHE A O 1
ATOM 829 N N . ALA A 1 99 ? 1.811 4.781 -7.358 1.00 97.06 99 ALA A N 1
ATOM 830 C CA . ALA A 1 99 ? 3.200 4.469 -7.102 1.00 97.06 99 ALA A CA 1
ATOM 831 C C . ALA A 1 99 ? 3.241 3.017 -6.635 1.00 97.06 99 ALA A C 1
ATOM 833 O O . ALA A 1 99 ? 2.391 2.622 -5.835 1.00 97.06 99 ALA A O 1
ATOM 834 N N . VAL A 1 100 ? 4.196 2.231 -7.121 1.00 98.12 100 VAL A N 1
ATOM 835 C CA . VAL A 1 100 ? 4.388 0.834 -6.706 1.00 98.12 100 VAL A CA 1
ATOM 836 C C . VAL A 1 100 ? 5.880 0.591 -6.521 1.00 98.12 100 VAL A C 1
ATOM 838 O O . VAL A 1 100 ? 6.662 0.918 -7.412 1.00 98.12 100 VAL A O 1
ATOM 841 N N . SER A 1 101 ? 6.301 0.051 -5.377 1.00 98.38 101 SER A N 1
ATOM 842 C CA . SER A 1 101 ? 7.713 -0.281 -5.160 1.00 98.38 101 SER A CA 1
ATOM 843 C C . SER A 1 101 ? 8.188 -1.391 -6.110 1.00 98.38 101 SER A C 1
ATOM 845 O O . SER A 1 101 ? 7.382 -2.252 -6.485 1.00 98.38 101 SER A O 1
ATOM 847 N N . PRO A 1 102 ? 9.487 -1.425 -6.467 1.00 98.25 102 PRO A N 1
ATOM 848 C CA . PRO A 1 102 ? 10.069 -2.515 -7.250 1.00 98.25 102 PRO A CA 1
ATOM 849 C C . PRO A 1 102 ? 9.731 -3.900 -6.684 1.00 98.25 102 PRO A C 1
ATOM 851 O O . PRO A 1 102 ? 9.290 -4.780 -7.421 1.00 98.25 102 PRO A O 1
ATOM 854 N N . TYR A 1 103 ? 9.839 -4.069 -5.362 1.00 97.81 103 TYR A N 1
ATOM 855 C CA . TYR A 1 103 ? 9.458 -5.306 -4.686 1.00 97.81 103 TYR A CA 1
ATOM 856 C C . TYR A 1 103 ? 8.006 -5.697 -4.963 1.00 97.81 103 TYR A C 1
ATOM 858 O O . TYR A 1 103 ? 7.755 -6.806 -5.429 1.00 97.81 103 TYR A O 1
ATOM 866 N N . TYR A 1 104 ? 7.049 -4.800 -4.716 1.00 97.69 104 TYR A N 1
ATOM 867 C CA . TYR A 1 104 ? 5.633 -5.146 -4.838 1.00 97.69 104 TYR A CA 1
ATOM 868 C C . TYR A 1 104 ? 5.237 -5.416 -6.295 1.00 97.69 104 TYR A C 1
ATOM 870 O O . TYR A 1 104 ? 4.481 -6.346 -6.567 1.00 97.69 104 TYR A O 1
ATOM 878 N N . LEU A 1 105 ? 5.808 -4.660 -7.240 1.00 97.44 105 LEU A N 1
ATOM 879 C CA . LEU A 1 105 ? 5.588 -4.865 -8.671 1.00 97.44 105 LEU A CA 1
ATOM 880 C C . LEU A 1 105 ? 6.169 -6.204 -9.161 1.00 97.44 105 LEU A C 1
ATOM 882 O O . LEU A 1 105 ? 5.590 -6.833 -10.043 1.00 97.44 105 LEU A O 1
ATOM 886 N N . SER A 1 106 ? 7.274 -6.677 -8.573 1.00 96.69 106 SER A N 1
ATOM 887 C CA . SER A 1 106 ? 7.887 -7.964 -8.939 1.00 96.69 106 SER A CA 1
ATOM 888 C C . SER A 1 106 ? 7.013 -9.183 -8.620 1.00 96.69 106 SER A C 1
ATOM 890 O O . SER A 1 106 ? 7.188 -10.231 -9.240 1.00 96.69 106 SER A O 1
ATOM 892 N N . LEU A 1 107 ? 6.052 -9.036 -7.698 1.00 95.12 107 LEU A N 1
ATOM 893 C CA . LEU A 1 107 ? 5.115 -10.094 -7.308 1.00 95.12 107 LEU A CA 1
ATOM 894 C C . LEU A 1 107 ? 3.960 -10.279 -8.303 1.00 95.12 107 LEU A C 1
ATOM 896 O O . LEU A 1 107 ? 3.262 -11.294 -8.239 1.00 95.12 107 LEU A O 1
ATO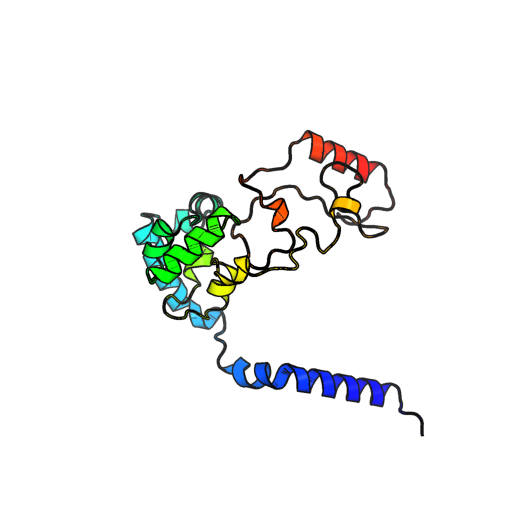M 900 N N . ILE A 1 108 ? 3.745 -9.299 -9.187 1.00 94.69 108 ILE A N 1
ATOM 901 C CA . ILE A 1 108 ? 2.708 -9.355 -10.216 1.00 94.69 108 ILE A CA 1
ATOM 902 C C . ILE A 1 108 ? 3.082 -10.403 -11.255 1.00 94.69 108 ILE A C 1
ATOM 904 O O . ILE A 1 108 ? 4.202 -10.406 -11.777 1.00 94.69 108 ILE A O 1
ATOM 908 N N . GLU A 1 109 ? 2.107 -11.239 -11.595 1.00 91.38 109 GLU A N 1
ATOM 909 C CA . GLU A 1 109 ? 2.156 -12.082 -12.778 1.00 91.38 109 GLU A CA 1
ATOM 910 C C . GLU A 1 109 ? 1.997 -11.233 -14.057 1.00 91.38 109 GLU A C 1
ATOM 912 O O . GLU A 1 109 ? 0.921 -10.675 -14.277 1.00 91.38 109 GLU A O 1
ATOM 917 N N . PRO A 1 110 ? 3.034 -11.079 -14.905 1.00 87.44 110 PRO A N 1
ATOM 918 C CA . PRO A 1 110 ? 2.982 -10.131 -16.023 1.00 87.44 110 PRO A CA 1
ATOM 919 C C . PRO A 1 110 ? 1.924 -10.475 -17.074 1.00 87.44 110 PRO A C 1
ATOM 921 O O . PRO A 1 110 ? 1.329 -9.565 -17.654 1.00 87.44 110 PRO A O 1
ATOM 924 N N . ASP A 1 111 ? 1.690 -11.771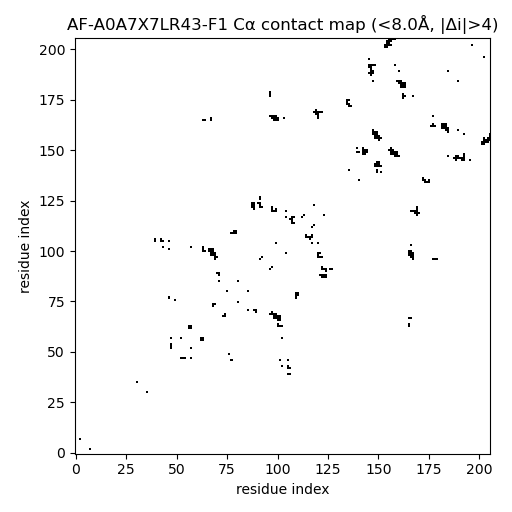 -17.282 1.00 87.00 111 ASP A N 1
ATOM 925 C CA . ASP A 1 111 ? 0.798 -12.295 -18.318 1.00 87.00 111 ASP A CA 1
ATOM 926 C C . ASP A 1 111 ? -0.657 -12.441 -17.842 1.00 87.00 111 ASP A C 1
ATOM 928 O O . ASP A 1 111 ? -1.549 -12.699 -18.651 1.00 87.00 111 ASP A O 1
ATOM 932 N N . ASP A 1 112 ? -0.923 -12.245 -16.546 1.00 89.81 112 ASP A N 1
ATOM 933 C CA . ASP A 1 112 ? -2.268 -12.314 -15.977 1.00 89.81 112 ASP A CA 1
ATOM 934 C C . ASP A 1 112 ? -2.816 -10.910 -15.694 1.00 89.81 112 ASP A C 1
ATOM 936 O O . ASP A 1 112 ? -2.436 -10.210 -14.751 1.00 89.81 112 ASP A O 1
ATOM 940 N N . PHE A 1 113 ? -3.765 -10.486 -16.528 1.00 87.38 113 PHE A N 1
ATOM 941 C CA . PHE A 1 113 ? -4.449 -9.207 -16.353 1.00 87.38 113 PHE A CA 1
ATOM 942 C C . PHE A 1 113 ? -5.315 -9.163 -15.084 1.00 87.38 113 PHE A C 1
ATOM 944 O O . PHE A 1 113 ? -5.553 -8.079 -14.548 1.00 87.38 113 PHE A O 1
ATOM 951 N N . PHE A 1 114 ? -5.766 -10.321 -14.600 1.00 89.94 114 PHE A N 1
ATOM 952 C CA . PHE A 1 114 ? -6.577 -10.466 -13.395 1.00 89.94 114 PHE A CA 1
ATOM 953 C C . PHE A 1 114 ? -5.750 -10.859 -12.169 1.00 89.94 114 PHE A C 1
ATOM 955 O O . PHE A 1 114 ? -6.333 -11.178 -11.129 1.00 89.94 114 PHE A O 1
ATOM 962 N N . ASP A 1 115 ? -4.416 -10.778 -12.254 1.00 92.12 115 ASP A N 1
ATOM 963 C CA . ASP A 1 115 ? -3.549 -11.012 -11.106 1.00 92.12 115 ASP A CA 1
ATOM 964 C C . ASP A 1 115 ? -3.999 -10.117 -9.932 1.00 92.12 115 ASP A C 1
ATOM 966 O O . ASP A 1 115 ? -4.152 -8.897 -10.077 1.00 92.12 115 ASP A O 1
ATOM 970 N N . PRO A 1 116 ? -4.241 -10.690 -8.743 1.00 92.44 116 PRO A N 1
ATOM 971 C CA . PRO A 1 116 ? -4.819 -9.936 -7.639 1.00 92.44 116 PRO A CA 1
ATOM 972 C C . PRO A 1 116 ? -3.892 -8.816 -7.152 1.00 92.44 116 PRO A C 1
ATOM 974 O O . PRO A 1 116 ? -4.372 -7.769 -6.719 1.00 92.44 116 PRO A O 1
ATOM 977 N N . ILE A 1 117 ? -2.570 -8.992 -7.243 1.00 94.50 117 ILE A N 1
ATOM 978 C CA . ILE A 1 117 ? -1.591 -7.969 -6.853 1.00 94.50 117 ILE A CA 1
ATOM 979 C C . ILE A 1 117 ? -1.624 -6.820 -7.864 1.00 94.50 117 ILE A C 1
ATOM 981 O O . ILE A 1 117 ? -1.627 -5.652 -7.468 1.00 94.50 117 ILE A O 1
ATOM 985 N N . ARG A 1 118 ? -1.752 -7.136 -9.157 1.00 95.44 118 ARG A N 1
ATOM 986 C CA . ARG A 1 118 ? -1.951 -6.163 -10.235 1.00 95.44 118 ARG A CA 1
ATOM 987 C C . ARG A 1 118 ? -3.189 -5.312 -10.001 1.00 95.44 118 ARG A C 1
ATOM 989 O O . ARG A 1 118 ? -3.081 -4.089 -10.038 1.00 95.44 118 ARG A O 1
ATOM 996 N N . LEU A 1 119 ? -4.332 -5.934 -9.715 1.00 95.12 119 LEU A N 1
ATOM 997 C CA . LEU A 1 119 ? -5.598 -5.229 -9.481 1.00 95.12 119 LEU A CA 1
ATOM 998 C C . LEU A 1 119 ? -5.542 -4.306 -8.252 1.00 95.12 119 LEU A C 1
ATOM 1000 O O . LEU A 1 119 ? -6.217 -3.278 -8.210 1.00 95.12 119 LEU A O 1
ATOM 1004 N N . MET A 1 120 ? -4.724 -4.645 -7.252 1.00 96.31 120 MET A N 1
ATOM 1005 C CA . MET A 1 120 ? -4.521 -3.806 -6.069 1.00 96.31 120 MET A CA 1
ATOM 1006 C C . MET A 1 120 ? -3.533 -2.655 -6.289 1.00 96.31 120 MET A C 1
ATOM 1008 O O . MET A 1 120 ? -3.635 -1.652 -5.579 1.00 96.31 120 MET A O 1
ATOM 1012 N N . ALA A 1 121 ? -2.595 -2.790 -7.231 1.00 96.81 121 ALA A N 1
ATOM 1013 C CA . ALA A 1 121 ? -1.471 -1.870 -7.409 1.00 96.81 121 ALA A CA 1
ATOM 1014 C C . ALA A 1 121 ? -1.597 -0.935 -8.621 1.00 96.81 121 ALA A C 1
ATOM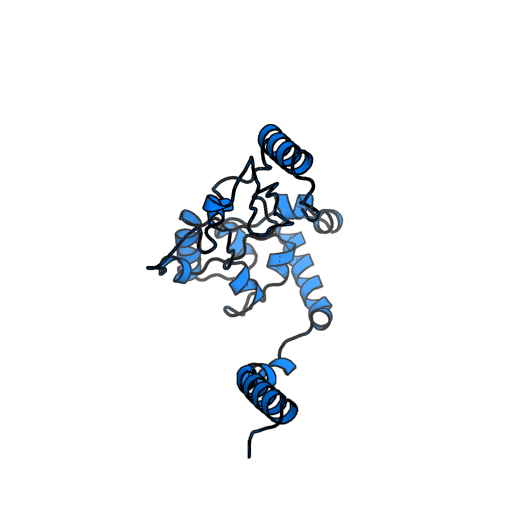 1016 O O . ALA A 1 121 ? -1.187 0.224 -8.542 1.00 96.81 121 ALA A O 1
ATOM 1017 N N . LEU A 1 122 ? -2.126 -1.422 -9.748 1.00 96.31 122 LEU A N 1
ATOM 1018 C CA . LEU A 1 122 ? -2.105 -0.701 -11.023 1.00 96.31 122 LEU A CA 1
ATOM 1019 C C . LEU A 1 122 ? -3.442 -0.021 -11.330 1.00 96.31 122 LEU A C 1
ATOM 1021 O O . LEU A 1 122 ? -4.489 -0.628 -11.107 1.00 96.31 122 LEU A O 1
ATOM 1025 N N . PRO A 1 123 ? -3.428 1.203 -11.888 1.00 95.62 123 PRO A N 1
ATOM 1026 C CA . PRO A 1 123 ? -4.652 1.900 -12.255 1.00 95.62 123 PRO A CA 1
ATOM 1027 C C . PRO A 1 123 ? -5.536 1.135 -13.246 1.00 95.62 123 PRO A C 1
ATOM 1029 O O . PRO A 1 123 ? -5.042 0.533 -14.201 1.00 95.62 123 PRO A O 1
ATOM 1032 N N . SER A 1 124 ? -6.851 1.232 -13.056 1.00 92.81 124 SER A N 1
ATOM 1033 C CA . SER A 1 124 ? -7.875 0.717 -13.968 1.00 92.81 124 SER A CA 1
ATOM 1034 C C . SER A 1 124 ? -8.807 1.834 -14.425 1.00 92.81 124 SER A C 1
ATOM 1036 O O . SER A 1 124 ? -9.162 2.716 -13.645 1.00 92.81 124 SER A O 1
ATOM 1038 N N . VAL A 1 125 ? -9.258 1.775 -15.681 1.00 92.94 125 VAL A N 1
ATOM 1039 C CA . VAL A 1 125 ? -10.197 2.758 -16.248 1.00 92.94 125 VAL A CA 1
ATOM 1040 C C . VAL A 1 125 ? -11.514 2.831 -15.469 1.00 92.94 125 VAL A C 1
ATOM 1042 O O . VAL A 1 125 ? -12.115 3.898 -15.390 1.00 92.94 125 VAL A O 1
ATOM 1045 N N . CYS A 1 126 ? -11.927 1.732 -14.825 1.00 91.50 126 CYS A N 1
ATOM 1046 C CA . CYS A 1 126 ? -13.144 1.682 -14.011 1.00 91.50 126 CYS A CA 1
ATOM 1047 C C . CYS A 1 126 ? -13.118 2.669 -12.836 1.00 91.50 126 CYS A C 1
ATOM 1049 O O . CYS A 1 126 ? -14.166 3.045 -12.330 1.00 91.50 126 CYS A O 1
ATOM 1051 N N . GLU A 1 127 ? -11.934 3.113 -12.410 1.00 91.38 127 GLU A N 1
ATOM 1052 C CA . GLU A 1 127 ? -11.795 4.110 -11.348 1.00 91.38 127 GLU A CA 1
ATOM 1053 C C . GLU A 1 127 ? -12.308 5.498 -11.754 1.00 91.38 127 GLU A C 1
ATOM 1055 O O . GLU A 1 127 ? -12.522 6.340 -10.889 1.00 91.38 127 GLU A O 1
ATOM 1060 N N . LEU A 1 128 ? -12.502 5.742 -13.054 1.00 90.25 128 LEU A N 1
ATOM 1061 C CA . LEU A 1 128 ? -13.072 6.982 -13.582 1.00 90.25 128 LEU A CA 1
ATOM 1062 C C . LEU A 1 128 ? -14.607 6.955 -13.654 1.00 90.25 128 LEU A C 1
ATOM 1064 O O . LEU A 1 128 ? -15.216 8.005 -13.836 1.00 90.25 128 LEU A O 1
ATOM 1068 N N . ASP A 1 129 ? -15.236 5.784 -13.518 1.00 86.00 129 ASP A N 1
ATOM 1069 C CA . ASP A 1 129 ? -16.692 5.604 -13.652 1.00 86.00 129 ASP A CA 1
ATOM 1070 C C . ASP A 1 129 ? -17.423 5.623 -12.293 1.00 86.00 129 ASP A C 1
ATOM 1072 O O . ASP A 1 129 ? -18.467 4.996 -12.111 1.00 86.00 129 ASP A O 1
ATOM 1076 N N . ASP A 1 130 ? -16.888 6.346 -11.302 1.00 77.50 130 ASP A N 1
ATOM 1077 C CA . ASP A 1 130 ? -17.552 6.497 -10.006 1.00 77.50 130 ASP A CA 1
ATOM 1078 C C . ASP A 1 130 ? -18.444 7.747 -9.961 1.00 77.50 130 ASP A C 1
ATOM 1080 O O . ASP A 1 130 ? -18.042 8.846 -9.578 1.00 77.50 130 ASP A O 1
ATOM 1084 N N . LYS A 1 131 ? -19.714 7.559 -10.330 1.00 69.75 131 LYS A N 1
ATOM 1085 C CA . LYS A 1 131 ? -20.746 8.613 -10.296 1.00 69.75 131 LYS A CA 1
ATOM 1086 C C . LYS A 1 131 ? -21.220 8.975 -8.883 1.00 69.75 131 LYS A C 1
ATOM 1088 O O . LYS A 1 131 ? -21.995 9.918 -8.740 1.00 69.75 131 LYS A O 1
ATOM 1093 N N . LYS A 1 132 ? -20.834 8.213 -7.854 1.00 71.50 132 LYS A N 1
ATOM 1094 C CA . LYS A 1 132 ? -21.240 8.412 -6.450 1.00 71.50 132 LYS A CA 1
ATOM 1095 C C . LYS A 1 132 ? -20.037 8.646 -5.537 1.00 71.50 132 LYS A C 1
ATOM 1097 O O . LYS A 1 132 ? -20.157 8.450 -4.329 1.00 71.50 132 LYS A O 1
ATOM 1102 N N . MET A 1 133 ? -18.908 9.050 -6.113 1.00 72.00 133 MET A N 1
ATOM 1103 C CA . MET A 1 133 ? -17.645 9.174 -5.407 1.00 72.00 133 MET A CA 1
ATOM 1104 C C . MET A 1 133 ? -17.762 10.165 -4.244 1.00 72.00 133 MET A C 1
ATOM 1106 O O . MET A 1 133 ? -17.853 11.375 -4.443 1.00 72.00 133 MET A O 1
ATOM 1110 N N . ASP A 1 134 ? -17.733 9.634 -3.026 1.00 84.88 134 ASP A N 1
ATOM 1111 C CA . ASP A 1 134 ? -17.436 10.391 -1.817 1.00 84.88 134 ASP A CA 1
ATOM 1112 C C . ASP A 1 134 ? -15.960 10.151 -1.490 1.00 84.88 134 ASP A C 1
ATOM 1114 O O . ASP A 1 134 ? -15.528 9.007 -1.330 1.00 84.88 134 ASP A O 1
ATOM 1118 N N . LEU A 1 135 ? -15.170 11.223 -1.449 1.00 85.00 135 LEU A N 1
ATOM 1119 C CA . LEU A 1 135 ? -13.740 11.151 -1.153 1.00 85.00 135 LEU A CA 1
ATOM 1120 C C . LEU A 1 135 ? -13.467 10.903 0.341 1.00 85.00 135 LEU A C 1
ATOM 1122 O O . LEU A 1 135 ? -12.378 10.431 0.690 1.00 85.00 135 LEU A O 1
ATOM 1126 N N . ASP A 1 136 ? -14.447 11.170 1.210 1.00 90.62 136 ASP A N 1
ATOM 1127 C CA . ASP A 1 136 ? -14.399 10.892 2.644 1.00 90.62 136 ASP A CA 1
ATOM 1128 C C . ASP A 1 136 ? -15.623 10.074 3.104 1.00 90.62 136 ASP A C 1
ATOM 1130 O O . ASP A 1 136 ? -16.412 10.518 3.944 1.00 90.62 136 ASP A O 1
ATOM 1134 N N . PRO A 1 137 ? -15.772 8.820 2.629 1.00 88.19 137 PRO A N 1
ATOM 1135 C CA . PRO A 1 137 ? -16.945 7.996 2.939 1.00 88.19 137 PRO A CA 1
ATOM 1136 C C . PRO A 1 137 ? -17.060 7.670 4.437 1.00 88.19 137 PRO A C 1
ATOM 1138 O O . PRO A 1 137 ? -18.119 7.271 4.925 1.00 88.19 137 PRO A O 1
ATOM 1141 N N . MET A 1 138 ? -15.961 7.825 5.179 1.00 89.50 138 MET A N 1
ATOM 1142 C CA . MET A 1 138 ? -15.888 7.600 6.619 1.00 89.50 138 MET A CA 1
ATOM 1143 C C . MET A 1 138 ? -16.092 8.881 7.436 1.00 89.50 138 MET A C 1
ATOM 1145 O O . MET A 1 138 ? -16.140 8.785 8.668 1.00 89.50 138 MET A O 1
ATOM 1149 N N . LYS A 1 139 ? -16.254 10.039 6.775 1.00 91.81 139 LYS A N 1
ATOM 1150 C CA . LYS A 1 139 ? -16.443 11.359 7.390 1.00 91.81 139 LYS A CA 1
ATOM 1151 C C . LYS A 1 139 ? -15.357 11.687 8.415 1.00 91.81 139 LYS A C 1
ATOM 1153 O O . LYS A 1 139 ? -15.640 12.268 9.463 1.00 91.81 139 LYS A O 1
ATOM 1158 N N . GLU A 1 140 ? -14.126 11.258 8.142 1.00 93.25 140 GLU A N 1
ATOM 1159 C CA . GLU A 1 140 ? -12.985 11.468 9.029 1.00 93.25 140 GLU A CA 1
ATOM 1160 C C . GLU A 1 140 ? -12.710 12.958 9.254 1.00 93.25 140 GLU A C 1
ATOM 1162 O O . GLU A 1 140 ? -12.338 13.328 10.368 1.00 93.25 140 GLU A O 1
ATOM 1167 N N . GLU A 1 141 ? -12.953 13.811 8.253 1.00 91.00 141 GLU A N 1
ATOM 1168 C CA . GLU A 1 141 ? -12.761 15.266 8.351 1.00 91.00 141 GLU A CA 1
ATOM 1169 C C . GLU A 1 141 ? -13.620 15.894 9.459 1.00 91.00 141 GLU A C 1
ATOM 1171 O O . GLU A 1 141 ? -13.166 16.786 10.169 1.00 91.00 141 GLU A O 1
ATOM 1176 N N . PHE A 1 142 ? -14.820 15.359 9.701 1.00 95.00 142 PHE A N 1
ATOM 1177 C CA . PHE A 1 142 ? -15.710 15.807 10.782 1.00 95.00 142 PHE A CA 1
ATOM 1178 C C . PHE A 1 142 ? -15.302 15.291 12.168 1.00 95.00 142 PHE A C 1
ATOM 1180 O O . PHE A 1 142 ? -15.997 15.530 13.155 1.00 95.00 142 PHE A O 1
ATOM 1187 N N . THR A 1 143 ? -14.204 14.543 12.248 1.00 95.81 143 THR A N 1
ATOM 1188 C CA . THR A 1 143 ? -13.726 13.899 13.476 1.00 95.81 143 THR A CA 1
ATOM 1189 C C . THR A 1 143 ? -12.272 14.246 13.785 1.00 95.81 143 THR A C 1
ATOM 1191 O O . THR A 1 143 ? -11.611 13.512 14.517 1.00 95.81 143 THR A O 1
ATOM 1194 N N . ASN A 1 144 ? -11.769 15.359 13.242 1.00 96.31 144 ASN A N 1
ATOM 1195 C CA . ASN A 1 144 ? -10.455 15.901 13.571 1.00 96.31 144 ASN A CA 1
ATOM 1196 C C . ASN A 1 144 ? -10.572 17.015 14.633 1.00 96.31 144 ASN A C 1
ATOM 1198 O O . ASN A 1 144 ? -10.994 18.121 14.301 1.00 96.31 144 ASN A O 1
ATOM 1202 N N . PRO A 1 145 ? -10.227 16.746 15.905 1.00 96.69 145 PRO A N 1
ATOM 1203 C CA . PRO A 1 145 ? -10.267 17.750 16.961 1.00 96.69 145 PRO A CA 1
ATOM 1204 C C . PRO A 1 145 ? -9.012 18.638 17.042 1.00 96.69 145 PRO A C 1
ATOM 1206 O O . PRO A 1 145 ? -9.085 19.672 17.700 1.00 96.69 145 PRO A O 1
ATOM 1209 N N . ALA A 1 146 ? -7.878 18.232 16.456 1.00 96.88 146 ALA A N 1
ATOM 1210 C CA . ALA A 1 146 ? -6.600 18.951 16.520 1.00 96.88 146 ALA A CA 1
ATOM 1211 C C . ALA A 1 146 ? -5.573 18.349 15.546 1.00 96.88 146 ALA A C 1
ATOM 1213 O O . ALA A 1 146 ? -5.462 17.124 15.430 1.00 96.88 146 ALA A O 1
ATOM 1214 N N . GLY A 1 147 ? -4.773 19.203 14.904 1.00 95.94 147 GLY A N 1
ATOM 1215 C CA . GLY A 1 147 ? -3.650 18.801 14.058 1.00 95.94 147 GLY A CA 1
ATOM 1216 C C . GLY A 1 147 ? -4.010 17.724 13.026 1.00 95.94 147 GLY A C 1
ATOM 1217 O O . GLY A 1 147 ? -4.834 17.931 12.133 1.00 95.94 147 GLY A O 1
ATOM 1218 N N . CYS A 1 148 ? -3.390 16.547 13.151 1.00 96.06 148 CYS A N 1
ATOM 1219 C CA . CYS A 1 148 ? -3.527 15.426 12.214 1.00 96.06 148 CYS A CA 1
ATOM 1220 C C . CYS A 1 148 ? -4.315 14.231 12.788 1.00 96.06 148 CYS A C 1
ATOM 1222 O O . CYS A 1 148 ? -4.101 13.079 12.387 1.00 96.06 148 CYS A O 1
ATOM 1224 N N . ILE A 1 149 ? -5.226 14.501 13.728 1.00 97.50 149 ILE A N 1
ATOM 1225 C CA . ILE A 1 149 ? -5.996 13.483 14.445 1.00 97.50 149 ILE A CA 1
ATOM 1226 C C . ILE A 1 149 ? -7.256 13.061 13.677 1.00 97.50 149 ILE A C 1
ATOM 1228 O O . ILE A 1 149 ? -7.918 13.834 12.993 1.00 97.50 149 ILE A O 1
ATOM 1232 N N . THR A 1 150 ? -7.643 11.799 13.835 1.00 97.00 150 THR A N 1
ATOM 1233 C CA . THR A 1 150 ? -8.996 11.310 13.546 1.00 97.00 150 THR A CA 1
ATOM 1234 C C . THR A 1 150 ? -9.520 10.563 14.772 1.00 97.00 150 THR A C 1
ATOM 1236 O O . THR A 1 150 ? -9.105 9.435 15.050 1.00 97.00 150 THR A O 1
ATOM 1239 N N . ARG A 1 151 ? -10.431 11.183 15.530 1.00 97.12 151 ARG A N 1
ATOM 1240 C CA . ARG A 1 151 ? -11.005 10.640 16.769 1.00 97.12 151 ARG A CA 1
ATOM 1241 C C . ARG A 1 151 ? -12.468 10.261 16.567 1.00 97.12 151 ARG A C 1
ATOM 1243 O O . ARG A 1 151 ? -13.367 11.089 16.640 1.00 97.12 151 ARG A O 1
ATOM 1250 N N . ARG A 1 152 ? -12.711 8.968 16.362 1.00 95.75 152 ARG A N 1
ATOM 1251 C CA . ARG A 1 152 ? -14.063 8.408 16.160 1.00 95.75 152 ARG A CA 1
ATOM 1252 C C . ARG A 1 152 ? -14.601 7.641 17.359 1.00 95.75 152 ARG A C 1
ATOM 1254 O O . ARG A 1 152 ? -15.773 7.271 17.375 1.00 95.75 152 ARG A O 1
ATOM 1261 N N . TYR A 1 153 ? -13.744 7.365 18.334 1.00 96.88 153 TYR A N 1
ATOM 1262 C CA . TYR A 1 153 ? -14.061 6.528 19.477 1.00 96.88 153 TYR A CA 1
ATOM 1263 C C . TYR A 1 153 ? -13.811 7.277 20.791 1.00 96.88 153 TYR A C 1
ATOM 1265 O O . TYR A 1 153 ? -13.047 8.246 20.808 1.00 96.88 153 TYR A O 1
ATOM 1273 N N . PRO A 1 154 ? -14.441 6.836 21.897 1.00 97.56 154 PRO A N 1
ATOM 1274 C CA . PRO A 1 154 ? -14.305 7.514 23.181 1.00 97.56 154 PRO A CA 1
ATOM 1275 C C . PRO A 1 154 ? -12.873 7.528 23.724 1.00 97.56 154 PRO A C 1
ATOM 1277 O O . PRO A 1 154 ? -12.452 8.550 24.244 1.00 97.56 154 PRO A O 1
ATOM 1280 N N . ASP A 1 155 ? -12.127 6.431 23.581 1.00 97.94 155 ASP A N 1
ATOM 1281 C CA . ASP A 1 155 ? -10.872 6.184 24.309 1.00 97.94 155 ASP A CA 1
ATOM 1282 C C . ASP A 1 155 ? -9.641 5.998 23.403 1.00 97.94 155 ASP A C 1
ATOM 1284 O O . ASP A 1 155 ? -8.570 5.621 23.881 1.00 97.94 155 ASP A O 1
ATOM 1288 N N . ARG A 1 156 ? -9.795 6.225 22.090 1.00 98.44 156 ARG A N 1
ATOM 1289 C CA . ARG A 1 156 ? -8.732 6.029 21.095 1.00 98.44 156 ARG A CA 1
ATOM 1290 C C . ARG A 1 156 ? -8.899 6.881 19.846 1.00 98.44 156 ARG A C 1
ATOM 1292 O O . ARG A 1 156 ? -10.023 7.245 19.476 1.00 98.44 156 ARG A O 1
ATOM 1299 N N . LEU A 1 157 ? -7.791 7.151 19.170 1.00 98.19 157 LEU A N 1
ATOM 1300 C CA . LEU A 1 157 ? -7.743 7.952 17.947 1.00 98.19 157 LEU A CA 1
ATOM 1301 C C . LEU A 1 157 ? -6.669 7.443 16.983 1.00 98.19 157 LEU A C 1
ATOM 1303 O O . LEU A 1 157 ? -5.965 6.499 17.296 1.00 98.19 157 LEU A O 1
ATOM 1307 N N . ILE A 1 158 ? -6.589 8.048 15.799 1.00 97.38 158 ILE A N 1
ATOM 1308 C CA . ILE A 1 158 ? -5.514 7.833 14.823 1.00 97.38 158 ILE A CA 1
ATOM 1309 C C . ILE A 1 158 ? -4.751 9.147 14.669 1.00 97.38 158 ILE A C 1
ATOM 1311 O O . ILE A 1 158 ? -5.387 10.196 14.554 1.00 97.38 158 ILE A O 1
ATOM 1315 N N . MET A 1 159 ? -3.420 9.088 14.595 1.00 97.06 159 MET A N 1
ATOM 1316 C CA . MET A 1 159 ? -2.569 10.224 14.225 1.00 97.06 159 MET A CA 1
ATOM 1317 C C . MET A 1 159 ? -1.916 9.984 12.853 1.00 97.06 159 MET A C 1
ATOM 1319 O O . MET A 1 159 ? -1.060 9.113 12.694 1.00 97.06 159 MET A O 1
ATOM 1323 N N . ASN A 1 160 ? -2.318 10.750 11.835 1.00 95.62 160 ASN A N 1
ATOM 1324 C CA . ASN A 1 160 ? -1.840 10.568 10.459 1.00 95.62 160 ASN A CA 1
ATOM 1325 C C . ASN A 1 160 ? -0.526 11.328 10.214 1.00 95.62 160 ASN A C 1
ATOM 1327 O O . ASN A 1 160 ? -0.562 12.465 9.757 1.00 95.62 160 ASN A O 1
ATOM 1331 N N . VAL A 1 161 ? 0.627 10.696 10.454 1.00 96.94 161 VAL A N 1
ATOM 1332 C CA . VAL A 1 161 ? 1.955 11.356 10.422 1.00 96.94 161 VAL A CA 1
ATOM 1333 C C . VAL A 1 161 ? 2.568 11.575 9.031 1.00 96.94 161 VAL A C 1
ATOM 1335 O O . VAL A 1 161 ? 3.500 12.362 8.888 1.00 96.94 161 VAL A O 1
ATOM 1338 N N . THR A 1 162 ? 2.080 10.890 7.998 1.00 96.12 162 THR A N 1
ATOM 1339 C CA . THR A 1 162 ? 2.558 11.014 6.611 1.00 96.12 162 THR A CA 1
ATOM 1340 C C . THR A 1 162 ? 1.451 10.619 5.640 1.00 96.12 162 THR A C 1
ATOM 1342 O O . THR A 1 162 ? 0.550 9.859 6.003 1.00 96.12 162 THR A O 1
ATOM 1345 N N . ASN A 1 163 ? 1.516 11.118 4.407 1.00 95.19 163 ASN A N 1
ATOM 1346 C CA . ASN A 1 163 ? 0.718 10.594 3.297 1.00 95.19 163 ASN A CA 1
ATOM 1347 C C . ASN A 1 163 ? 1.502 9.639 2.377 1.00 95.19 163 ASN A C 1
ATOM 1349 O O . ASN A 1 163 ? 0.929 9.096 1.431 1.00 95.19 163 ASN A O 1
ATOM 1353 N N . GLU A 1 164 ? 2.794 9.425 2.636 1.00 95.75 164 GLU A N 1
ATOM 1354 C CA . GLU A 1 164 ? 3.642 8.583 1.801 1.00 95.75 164 GLU A CA 1
ATOM 1355 C C . GLU A 1 164 ? 3.382 7.094 2.065 1.00 95.75 164 GLU A C 1
ATOM 1357 O O . GLU A 1 164 ? 3.399 6.627 3.203 1.00 95.75 164 GLU A O 1
ATOM 1362 N N . CYS A 1 165 ? 3.172 6.322 0.997 1.00 96.19 165 CYS A N 1
ATOM 1363 C CA . CYS A 1 165 ? 3.055 4.864 1.053 1.00 96.19 165 CYS A CA 1
ATOM 1364 C C . CYS A 1 165 ? 4.004 4.204 0.045 1.00 96.19 165 CYS A C 1
ATOM 1366 O O . CYS A 1 165 ? 4.194 4.704 -1.064 1.00 96.19 165 CYS A O 1
ATOM 1368 N N . ALA A 1 166 ? 4.541 3.024 0.372 1.00 96.25 166 ALA A N 1
ATOM 1369 C CA . ALA A 1 166 ? 5.370 2.253 -0.564 1.00 96.25 166 ALA A CA 1
ATOM 1370 C C . ALA A 1 166 ? 4.615 1.833 -1.837 1.00 96.25 166 ALA A C 1
ATOM 1372 O O . ALA A 1 166 ? 5.214 1.646 -2.897 1.00 96.25 166 ALA A O 1
ATOM 1373 N N . MET A 1 167 ? 3.293 1.712 -1.727 1.00 96.62 167 MET A N 1
ATOM 1374 C CA . MET A 1 167 ? 2.384 1.492 -2.836 1.00 96.62 167 MET A CA 1
ATOM 1375 C C . MET A 1 167 ? 1.062 2.214 -2.559 1.00 96.62 167 MET A C 1
ATOM 1377 O O . MET A 1 167 ? 0.573 2.187 -1.428 1.00 96.62 167 MET A O 1
ATOM 1381 N N . TYR A 1 168 ? 0.492 2.866 -3.572 1.00 97.12 168 TYR A N 1
ATOM 1382 C CA . TYR A 1 168 ? -0.831 3.486 -3.467 1.00 97.12 168 TYR A CA 1
ATOM 1383 C C . TYR A 1 168 ? -1.919 2.509 -3.902 1.00 97.12 168 TYR A C 1
ATOM 1385 O O . TYR A 1 168 ? -2.220 2.394 -5.091 1.00 97.12 168 TYR A O 1
ATOM 1393 N N . CYS A 1 169 ? -2.515 1.826 -2.919 1.00 96.44 169 CYS A N 1
ATOM 1394 C CA . CYS A 1 169 ? -3.554 0.825 -3.149 1.00 96.44 169 CYS A CA 1
ATOM 1395 C C . CYS A 1 169 ? -4.715 1.421 -3.952 1.00 96.44 169 CYS A C 1
ATOM 1397 O O . CYS A 1 169 ? -5.266 2.458 -3.572 1.00 96.44 169 CYS A O 1
ATOM 1399 N N . ARG A 1 170 ? -5.165 0.729 -5.004 1.00 94.75 170 ARG A N 1
ATOM 1400 C CA . ARG A 1 170 ? -6.302 1.182 -5.835 1.00 94.75 170 ARG A CA 1
ATOM 1401 C C . ARG A 1 170 ? -7.650 1.166 -5.109 1.00 94.75 170 ARG A C 1
ATOM 1403 O O . ARG A 1 170 ? -8.621 1.733 -5.586 1.00 94.75 170 ARG A O 1
ATOM 1410 N N . HIS A 1 171 ? -7.682 0.566 -3.923 1.00 93.12 171 HIS A N 1
ATOM 1411 C CA . HIS A 1 171 ? -8.824 0.501 -3.011 1.00 93.12 171 HIS A CA 1
ATOM 1412 C C . HIS A 1 171 ? -8.583 1.298 -1.709 1.00 93.12 171 HIS A C 1
ATOM 1414 O O . HIS A 1 171 ? -9.169 0.997 -0.670 1.00 93.12 171 HIS A O 1
ATOM 1420 N N . CYS A 1 172 ? -7.677 2.285 -1.723 1.00 92.88 172 CYS A N 1
ATOM 1421 C CA . CYS A 1 172 ? -7.358 3.084 -0.539 1.00 92.88 172 CYS A CA 1
ATOM 1422 C C . CYS A 1 172 ? -8.556 3.940 -0.088 1.00 92.88 172 CYS A C 1
ATOM 1424 O O . CYS A 1 172 ? -8.978 4.848 -0.798 1.00 92.88 172 CYS A O 1
ATOM 1426 N N . GLN A 1 173 ? -9.049 3.723 1.138 1.00 90.75 173 GLN A N 1
ATOM 1427 C CA . GLN A 1 173 ? -10.126 4.538 1.731 1.00 90.75 173 GLN A CA 1
ATOM 1428 C C . GLN A 1 173 ? -9.702 5.985 2.025 1.00 90.75 173 GLN A C 1
ATOM 1430 O O . GLN A 1 173 ? -10.543 6.864 2.175 1.00 90.75 173 GLN A O 1
ATOM 1435 N N . ARG A 1 174 ? -8.391 6.242 2.102 1.00 91.25 174 ARG A N 1
ATOM 1436 C CA . ARG A 1 174 ? -7.806 7.572 2.327 1.00 91.25 174 ARG A CA 1
ATOM 1437 C C . ARG A 1 174 ? -7.191 8.145 1.060 1.00 91.25 174 ARG A C 1
ATOM 1439 O O . ARG A 1 174 ? -6.236 8.911 1.126 1.00 91.25 174 ARG A O 1
ATOM 1446 N N . ARG A 1 175 ? -7.734 7.780 -0.103 1.00 90.00 175 ARG A N 1
ATOM 1447 C CA . ARG A 1 175 ? -7.242 8.245 -1.402 1.00 90.00 175 ARG A CA 1
ATOM 1448 C C . ARG A 1 175 ? -7.116 9.767 -1.479 1.00 90.00 175 ARG A C 1
ATOM 1450 O O . ARG A 1 175 ? -6.125 10.252 -2.012 1.00 90.00 175 ARG A O 1
ATOM 1457 N N . ARG A 1 176 ? -8.055 10.506 -0.875 1.00 89.56 176 ARG A N 1
ATOM 1458 C CA . ARG A 1 176 ? -8.012 11.976 -0.784 1.00 89.56 176 ARG A CA 1
ATOM 1459 C C . ARG A 1 176 ? -6.760 12.511 -0.074 1.00 89.56 176 ARG A C 1
ATOM 1461 O O . ARG A 1 176 ? -6.261 13.567 -0.434 1.00 89.56 176 ARG A O 1
ATOM 1468 N N . ASN A 1 177 ? -6.219 11.760 0.890 1.00 90.69 177 ASN A N 1
ATOM 1469 C CA . ASN A 1 177 ? -5.058 12.169 1.684 1.00 90.69 177 ASN A CA 1
ATOM 1470 C C . ASN A 1 177 ? -3.731 11.892 0.975 1.00 90.69 177 ASN A C 1
ATOM 1472 O O . ASN A 1 177 ? -2.714 12.443 1.383 1.00 90.69 177 ASN A O 1
ATOM 1476 N N . ILE A 1 178 ? -3.725 11.057 -0.073 1.00 90.81 178 ILE A N 1
ATOM 1477 C CA . ILE A 1 178 ? -2.513 10.753 -0.842 1.00 90.81 178 ILE A CA 1
ATOM 1478 C C . ILE A 1 178 ? -1.950 12.038 -1.457 1.00 90.81 178 ILE A C 1
ATOM 1480 O O . ILE A 1 178 ? -0.735 12.189 -1.496 1.00 90.81 178 ILE A O 1
ATOM 1484 N N . GLY A 1 179 ? -2.804 12.968 -1.896 1.00 86.44 179 GLY A N 1
ATOM 1485 C CA . GLY A 1 179 ? -2.382 14.242 -2.481 1.00 86.44 179 GLY A CA 1
ATOM 1486 C C . GLY A 1 179 ? -1.503 14.094 -3.730 1.00 86.44 179 GLY A C 1
ATOM 1487 O O . GLY A 1 179 ? -1.346 13.006 -4.295 1.00 86.44 179 GLY A O 1
ATOM 1488 N N . GLU A 1 180 ? -0.919 15.211 -4.158 1.00 86.19 180 GLU A N 1
ATOM 1489 C CA . GLU A 1 180 ? -0.023 15.271 -5.322 1.00 86.19 180 GLU A CA 1
ATOM 1490 C C . GLU A 1 180 ? 1.434 14.964 -4.943 1.00 86.19 180 GLU A C 1
ATOM 1492 O O . GLU A 1 180 ? 2.164 14.302 -5.689 1.00 86.19 180 GLU A O 1
ATOM 1497 N N . THR A 1 181 ? 1.846 15.379 -3.744 1.00 90.50 181 THR A N 1
ATOM 1498 C CA . THR A 1 181 ? 3.217 15.270 -3.233 1.00 90.50 181 THR A CA 1
ATOM 1499 C C . THR A 1 181 ? 3.289 14.405 -1.979 1.00 90.50 181 THR A C 1
ATOM 1501 O O . THR A 1 181 ? 2.350 14.331 -1.189 1.00 90.50 181 THR A O 1
ATOM 1504 N N . ASP A 1 182 ? 4.420 13.717 -1.816 1.00 94.06 182 ASP A N 1
ATOM 1505 C CA . ASP A 1 182 ? 4.708 12.930 -0.615 1.00 94.06 182 ASP A CA 1
ATOM 1506 C C . ASP A 1 182 ? 5.293 13.839 0.455 1.00 94.06 182 ASP A C 1
ATOM 1508 O O . ASP A 1 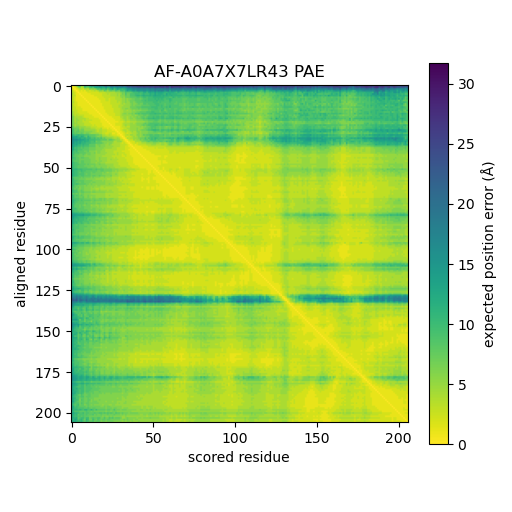182 ? 6.295 14.512 0.212 1.00 94.06 182 ASP A O 1
ATOM 1512 N N . MET A 1 183 ? 4.655 13.877 1.620 1.00 93.69 183 MET A N 1
ATOM 1513 C CA . MET A 1 183 ? 5.024 14.752 2.719 1.00 93.69 183 MET A CA 1
ATOM 1514 C C . MET A 1 183 ? 4.756 14.073 4.062 1.00 93.69 183 MET A C 1
ATOM 1516 O O . MET A 1 183 ? 3.674 13.537 4.322 1.00 93.69 183 MET A O 1
ATOM 1520 N N . ALA A 1 184 ? 5.743 14.162 4.950 1.00 95.31 184 ALA A N 1
ATOM 1521 C CA . ALA A 1 184 ? 5.495 14.013 6.374 1.00 95.31 184 ALA A CA 1
ATOM 1522 C C . ALA A 1 184 ? 4.666 15.204 6.868 1.00 95.31 184 ALA A C 1
ATOM 1524 O O . ALA A 1 184 ? 4.756 16.308 6.320 1.00 95.31 184 ALA A O 1
ATOM 1525 N N . ARG A 1 185 ? 3.875 14.999 7.921 1.00 95.25 185 ARG A N 1
ATOM 1526 C CA . ARG A 1 185 ? 3.166 16.109 8.551 1.00 95.25 185 ARG A CA 1
ATOM 1527 C C . ARG A 1 185 ? 4.152 17.111 9.148 1.00 95.25 185 ARG A C 1
ATOM 1529 O O . ARG A 1 185 ? 5.155 16.696 9.738 1.00 95.25 185 ARG A O 1
ATOM 1536 N N . PRO A 1 186 ? 3.875 18.420 9.025 1.00 96.12 186 PRO A N 1
ATOM 1537 C CA . PRO A 1 186 ? 4.671 19.443 9.676 1.00 96.12 186 PRO A CA 1
ATOM 1538 C C . PRO A 1 186 ? 4.766 19.193 11.179 1.00 96.12 186 PRO A C 1
ATOM 1540 O O . PRO A 1 186 ? 3.787 18.833 11.832 1.00 96.12 186 PRO A O 1
ATOM 1543 N N . ARG A 1 187 ? 5.947 19.448 11.745 1.00 97.00 187 ARG A N 1
ATOM 1544 C CA . ARG A 1 187 ? 6.182 19.310 13.185 1.00 97.00 187 ARG A CA 1
ATOM 1545 C C . ARG A 1 187 ? 5.156 20.065 14.054 1.00 97.00 187 ARG A C 1
ATOM 1547 O O . ARG A 1 187 ? 4.716 19.461 15.026 1.00 97.00 187 ARG A O 1
ATOM 1554 N N . PRO A 1 188 ? 4.704 21.287 13.701 1.00 98.25 188 PRO A N 1
ATOM 1555 C CA . PRO A 1 188 ? 3.656 21.967 14.463 1.00 98.25 188 PRO A CA 1
ATOM 1556 C C . PRO A 1 188 ? 2.326 21.196 14.536 1.00 98.25 188 PRO A C 1
ATOM 1558 O O . PRO A 1 188 ? 1.742 21.121 15.609 1.00 98.25 188 PRO A O 1
ATOM 1561 N N . GLU A 1 189 ? 1.874 20.560 13.445 1.00 97.50 189 GLU A N 1
ATOM 1562 C CA . GLU A 1 189 ? 0.639 19.747 13.453 1.00 97.50 189 GLU A CA 1
ATOM 1563 C C . GLU A 1 189 ? 0.786 18.507 14.350 1.00 97.50 189 GLU A C 1
ATOM 1565 O O . GLU A 1 189 ? -0.162 18.081 15.016 1.00 97.50 189 GLU A O 1
ATOM 1570 N N . LEU A 1 190 ? 1.987 17.917 14.384 1.00 98.25 190 LEU A N 1
ATOM 1571 C CA . LEU A 1 190 ? 2.297 16.797 15.274 1.00 98.25 190 LEU A CA 1
ATOM 1572 C C . LEU A 1 190 ? 2.311 17.245 16.740 1.00 98.25 190 LEU A C 1
ATOM 1574 O O . LEU A 1 190 ? 1.744 16.567 17.591 1.00 98.25 190 LEU A O 1
ATOM 1578 N N . GLU A 1 191 ? 2.925 18.389 17.040 1.00 98.44 191 GLU A N 1
ATOM 1579 C CA . GLU A 1 191 ? 2.974 18.956 18.392 1.00 98.44 191 GLU A CA 1
ATOM 1580 C C . GLU A 1 191 ? 1.576 19.326 18.901 1.00 98.44 191 GLU A C 1
ATOM 1582 O O . GLU A 1 191 ? 1.241 18.995 20.037 1.00 98.44 191 GLU A O 1
ATOM 1587 N N . GLU A 1 192 ? 0.730 19.902 18.044 1.00 98.50 192 GLU A N 1
ATOM 1588 C CA . GLU A 1 192 ? -0.684 20.165 18.335 1.00 98.50 192 GLU A CA 1
ATOM 1589 C C . GLU A 1 192 ? -1.448 18.869 18.657 1.00 98.50 192 GLU A C 1
ATOM 1591 O O . GLU A 1 192 ? -2.178 18.793 19.647 1.00 98.50 192 GLU A O 1
ATOM 1596 N N . SER A 1 193 ? -1.223 17.812 17.869 1.00 98.31 193 SER A N 1
ATOM 1597 C CA . SER A 1 193 ? -1.843 16.498 18.085 1.00 98.31 193 SER A CA 1
ATOM 1598 C C . SER A 1 193 ? -1.398 15.871 19.415 1.00 98.31 193 SER A C 1
ATOM 1600 O O . SER A 1 193 ? -2.209 15.327 20.165 1.00 98.31 193 SER A O 1
ATOM 1602 N N . LEU A 1 194 ? -0.107 15.970 19.740 1.00 98.44 194 LEU A N 1
ATOM 1603 C CA . LEU A 1 194 ? 0.454 15.464 20.994 1.00 98.44 194 LEU A CA 1
ATOM 1604 C C . LEU A 1 194 ? -0.050 16.247 22.210 1.00 98.44 194 LEU A C 1
ATOM 1606 O O . LEU A 1 194 ? -0.292 15.645 23.254 1.00 98.44 194 LEU A O 1
ATOM 1610 N N . GLU A 1 195 ? -0.220 17.564 22.089 1.00 98.56 195 GLU A N 1
ATOM 1611 C CA . GLU A 1 195 ? -0.806 18.395 23.143 1.00 98.56 195 GLU A CA 1
ATOM 1612 C C . GLU A 1 195 ? -2.277 18.043 23.377 1.00 98.56 195 GLU A C 1
ATOM 1614 O O . GLU A 1 195 ? -2.702 17.893 24.524 1.00 98.56 195 GLU A O 1
ATOM 1619 N N . TYR A 1 196 ? -3.041 17.810 22.304 1.00 98.50 196 TYR A N 1
ATOM 1620 C CA . TYR A 1 196 ? -4.399 17.290 22.421 1.00 98.50 196 TYR A CA 1
ATOM 1621 C C . TYR A 1 196 ? -4.414 15.963 23.188 1.00 98.50 196 TYR A C 1
ATOM 1623 O O . TYR A 1 196 ? -5.140 15.843 24.170 1.00 98.50 196 TYR A O 1
ATOM 1631 N N . ILE A 1 197 ? -3.577 14.991 22.812 1.00 98.31 197 ILE A N 1
ATOM 1632 C CA . ILE A 1 197 ? -3.503 13.693 23.504 1.00 98.31 197 ILE A CA 1
ATOM 1633 C C . ILE A 1 197 ? -3.127 13.869 24.984 1.00 98.31 197 ILE A C 1
ATOM 1635 O O . ILE A 1 197 ? -3.766 13.283 25.855 1.00 98.31 197 ILE A O 1
ATOM 1639 N N . ARG A 1 198 ? -2.128 14.709 25.286 1.00 98.31 198 ARG A N 1
ATOM 1640 C CA . ARG A 1 198 ? -1.651 14.977 26.654 1.00 98.31 198 ARG A CA 1
ATOM 1641 C C . ARG A 1 198 ? -2.755 15.507 27.572 1.00 98.31 198 ARG A C 1
ATOM 1643 O O . ARG A 1 198 ? -2.794 15.134 28.741 1.00 98.31 198 ARG A O 1
ATOM 1650 N N . ASN A 1 199 ? -3.645 16.345 27.045 1.00 98.38 199 ASN A N 1
ATOM 1651 C CA . ASN A 1 199 ? -4.723 16.975 27.810 1.00 98.38 199 ASN A CA 1
ATOM 1652 C C . ASN A 1 199 ? -5.989 16.110 27.954 1.00 98.38 199 ASN A C 1
ATOM 1654 O O . ASN A 1 199 ? -6.931 16.524 28.626 1.00 98.38 199 ASN A O 1
ATOM 1658 N N . HIS A 1 200 ? -6.020 14.913 27.362 1.00 98.44 200 HIS A N 1
ATOM 1659 C CA . HIS A 1 200 ? -7.193 14.037 27.333 1.00 98.44 200 HIS A CA 1
ATOM 1660 C C . HIS A 1 200 ? -6.850 12.649 27.892 1.00 98.44 200 HIS A C 1
ATOM 1662 O O . HIS A 1 200 ? -6.554 11.704 27.161 1.00 98.44 200 HIS A O 1
ATOM 1668 N N . SER A 1 201 ? -6.891 12.535 29.225 1.00 98.06 201 SER A N 1
ATOM 1669 C CA . SER A 1 201 ? -6.505 11.325 29.975 1.00 98.06 201 SER A CA 1
ATOM 1670 C C . SER A 1 201 ? -7.322 10.064 29.657 1.00 98.06 201 SER A C 1
ATOM 1672 O O . SER A 1 201 ? -6.897 8.959 29.988 1.00 98.06 201 SER A O 1
ATOM 1674 N N . GLU A 1 202 ? -8.487 10.205 29.023 1.00 98.38 202 GLU A N 1
ATOM 1675 C CA . GLU A 1 202 ? -9.300 9.082 28.560 1.00 98.38 202 GLU A CA 1
ATOM 1676 C C . GLU A 1 202 ? -8.716 8.374 27.327 1.00 98.38 202 GLU A C 1
ATOM 1678 O O . GLU A 1 202 ? -9.120 7.250 27.024 1.00 98.38 202 GLU A O 1
ATOM 1683 N N . ILE A 1 203 ? -7.783 9.013 26.610 1.00 98.44 203 ILE A N 1
ATOM 1684 C CA . ILE A 1 203 ? -7.118 8.428 25.444 1.00 98.44 203 ILE A CA 1
ATOM 1685 C C . ILE A 1 203 ? -6.055 7.444 25.928 1.00 98.44 203 ILE A C 1
ATOM 1687 O O . ILE A 1 203 ? -5.048 7.821 26.523 1.00 98.44 203 ILE A O 1
ATOM 1691 N N . ARG A 1 204 ? -6.272 6.165 25.631 1.00 97.75 204 ARG A N 1
ATOM 1692 C CA . ARG A 1 204 ? -5.382 5.059 26.023 1.00 97.75 204 ARG A CA 1
ATOM 1693 C C . ARG A 1 204 ? -4.746 4.324 24.842 1.00 97.75 204 ARG A C 1
ATOM 1695 O O . ARG A 1 204 ? -3.934 3.433 25.070 1.00 97.75 204 ARG A O 1
ATOM 1702 N N . ASP A 1 205 ? -5.149 4.651 23.617 1.00 98.38 205 ASP A N 1
ATOM 1703 C CA . ASP A 1 205 ? -4.697 4.026 22.369 1.00 98.38 205 ASP A CA 1
ATOM 1704 C C . ASP A 1 205 ? -4.636 5.094 21.254 1.00 98.38 205 ASP A C 1
ATOM 1706 O O . ASP A 1 205 ? -5.572 5.888 21.096 1.00 98.38 205 ASP A O 1
ATOM 1710 N N . VAL A 1 206 ? -3.499 5.159 20.555 1.00 96.69 206 VAL A N 1
ATOM 1711 C CA . VAL A 1 206 ? -3.128 6.174 19.547 1.00 96.69 206 VAL A CA 1
ATOM 1712 C C . VAL A 1 206 ? -2.504 5.487 18.341 1.00 96.69 206 VAL A C 1
ATOM 1714 O O . VAL A 1 206 ? -1.559 4.695 18.560 1.00 96.69 206 VAL A O 1
#

Nearest PDB structures (foldseek):
  2a5h-assembly1_B  TM=8.983E-01  e=9.795E-14  Clostridium subterminale
  2quf-assembly1_A  TM=2.766E-01  e=2.482E+00  unclassified

Secondary structure (DSSP, 8-state):
-PPPHHHHHHHHHHHHHHTTHHHHHHTTTS--GGGGHHHHHHHHHHHHHHTT--HHHHT-HHHHHHT-B-SHHHHTTTS---HHHHHHHHHHHHHS---B-HHHHHTS-TT-TT-HHHHHHS--GGGG--TT--S-TT-GGGG--STTEE--SSSB-EE--B---SB--TT-TTHHHH-SS--BPPHHHHHHHHHHHHT-TT--B-